Protein AF-A0A845L5M9-F1 (afdb_monomer_lite)

Structure (mmCIF, N/CA/C/O backbone):
data_AF-A0A845L5M9-F1
#
_entry.id   AF-A0A845L5M9-F1
#
loop_
_atom_site.group_PDB
_atom_site.id
_atom_site.type_symbol
_atom_site.label_atom_id
_atom_site.label_alt_id
_atom_site.label_comp_id
_atom_site.label_asym_id
_atom_site.label_entity_id
_atom_site.label_seq_id
_atom_site.pdbx_PDB_ins_code
_atom_site.Cartn_x
_atom_site.Cartn_y
_atom_site.Cartn_z
_atom_site.occupancy
_atom_site.B_iso_or_equiv
_atom_site.auth_seq_id
_atom_site.auth_comp_id
_atom_site.auth_asym_id
_atom_site.auth_atom_id
_atom_site.pdbx_PDB_model_num
ATOM 1 N N . MET A 1 1 ? -26.412 1.303 6.932 1.00 30.22 1 MET A N 1
ATOM 2 C CA . MET A 1 1 ? -25.366 0.739 6.055 1.00 30.22 1 MET A CA 1
ATOM 3 C C . MET A 1 1 ? -24.050 1.333 6.509 1.00 30.22 1 MET A C 1
ATOM 5 O O . MET A 1 1 ? -23.900 2.542 6.400 1.00 30.22 1 MET A O 1
ATOM 9 N N . SER A 1 2 ? -23.163 0.539 7.109 1.00 43.62 2 SER A N 1
ATOM 10 C CA . SER A 1 2 ? -21.800 0.988 7.392 1.00 43.62 2 SER A CA 1
ATOM 11 C C . SER A 1 2 ? -21.115 1.263 6.054 1.00 43.62 2 SER A C 1
ATOM 13 O O . SER A 1 2 ? -21.076 0.406 5.173 1.00 43.62 2 SER A O 1
ATOM 15 N N . THR A 1 3 ? -20.668 2.497 5.848 1.00 60.34 3 THR A N 1
ATOM 16 C CA . THR A 1 3 ? -19.867 2.856 4.678 1.00 60.34 3 THR A CA 1
ATOM 17 C C . THR A 1 3 ? -18.537 2.124 4.782 1.00 60.34 3 THR A C 1
ATOM 19 O O . THR A 1 3 ? -17.874 2.207 5.816 1.00 60.34 3 THR A O 1
ATOM 22 N N . LEU A 1 4 ? -18.165 1.381 3.738 1.00 69.38 4 LEU A N 1
ATOM 23 C CA . LEU A 1 4 ? -16.851 0.745 3.660 1.00 69.38 4 LEU A CA 1
ATOM 24 C C . LEU A 1 4 ? -15.757 1.807 3.854 1.00 69.38 4 LEU A C 1
ATOM 26 O O . LEU A 1 4 ? -15.924 2.918 3.339 1.00 69.38 4 LEU A O 1
ATOM 30 N N . PRO A 1 5 ? -14.651 1.491 4.550 1.00 79.06 5 PRO A N 1
ATOM 31 C CA . PRO A 1 5 ? -13.495 2.379 4.593 1.00 79.06 5 PRO A CA 1
ATOM 32 C C . PRO A 1 5 ? -13.053 2.692 3.160 1.00 79.06 5 PRO A C 1
ATOM 34 O O . PRO A 1 5 ? -12.893 1.762 2.371 1.00 79.06 5 PRO A O 1
ATOM 37 N N . ASP A 1 6 ? -12.895 3.969 2.809 1.00 83.50 6 ASP A N 1
ATOM 38 C CA . ASP A 1 6 ? -12.430 4.394 1.482 1.00 83.50 6 ASP A CA 1
ATOM 39 C C . ASP A 1 6 ? -11.024 4.978 1.611 1.00 83.50 6 ASP A C 1
ATOM 41 O O . ASP A 1 6 ? -10.786 5.895 2.396 1.00 83.50 6 ASP A O 1
ATOM 45 N N . VAL A 1 7 ? -10.084 4.404 0.869 1.00 88.25 7 VAL A N 1
ATOM 46 C CA . VAL A 1 7 ? -8.651 4.677 0.991 1.00 88.25 7 VAL A CA 1
ATOM 47 C C . VAL A 1 7 ? -8.189 5.456 -0.225 1.00 88.25 7 VAL A C 1
ATOM 49 O O . VAL A 1 7 ? -8.444 5.038 -1.354 1.00 88.25 7 VAL A O 1
ATOM 52 N N . LYS A 1 8 ? -7.476 6.562 -0.014 1.00 91.88 8 LYS A N 1
ATOM 53 C CA . LYS A 1 8 ? -6.834 7.314 -1.098 1.00 91.88 8 LYS A CA 1
ATOM 54 C C . LYS A 1 8 ? -5.350 6.988 -1.151 1.00 91.88 8 LYS A C 1
ATOM 56 O O . LYS A 1 8 ? -4.675 7.039 -0.121 1.00 91.88 8 LYS A O 1
ATOM 61 N N . VAL A 1 9 ? -4.855 6.679 -2.346 1.00 91.88 9 VAL A N 1
ATOM 62 C CA . VAL A 1 9 ? -3.432 6.455 -2.594 1.00 91.88 9 VAL A CA 1
ATOM 63 C C . VAL A 1 9 ? -2.949 7.297 -3.763 1.00 91.88 9 VAL A C 1
ATOM 65 O O . VAL A 1 9 ? -3.483 7.235 -4.873 1.00 91.88 9 VAL A O 1
ATOM 68 N N . GLY A 1 10 ? -1.904 8.077 -3.493 1.00 90.50 10 GLY A N 1
ATOM 69 C CA . GLY A 1 10 ? -1.223 8.890 -4.491 1.00 90.50 10 GLY A CA 1
ATOM 70 C C . GLY A 1 10 ? -0.130 8.093 -5.183 1.00 90.50 10 GLY A C 1
ATOM 71 O O . GLY A 1 10 ? 0.746 7.549 -4.515 1.00 90.50 10 GLY A O 1
ATOM 72 N N . MET A 1 11 ? -0.166 8.033 -6.515 1.00 90.38 11 MET A N 1
ATOM 73 C CA . MET A 1 11 ? 0.906 7.448 -7.319 1.00 90.38 11 MET A CA 1
ATOM 74 C C . MET A 1 11 ? 1.788 8.550 -7.902 1.00 90.38 11 MET A C 1
ATOM 76 O O . MET A 1 11 ? 1.376 9.276 -8.806 1.00 90.38 11 MET A O 1
ATOM 80 N N . ILE A 1 12 ? 3.022 8.637 -7.413 1.00 88.81 12 ILE A N 1
ATOM 81 C CA . ILE A 1 12 ? 4.031 9.605 -7.840 1.00 88.81 12 ILE A CA 1
ATOM 82 C C . ILE A 1 12 ? 5.149 8.861 -8.568 1.00 88.81 12 ILE A C 1
ATOM 84 O O . ILE A 1 12 ? 5.571 7.778 -8.171 1.00 88.81 12 ILE A O 1
ATOM 88 N N . GLY A 1 13 ? 5.655 9.438 -9.650 1.00 85.88 13 GLY A N 1
ATOM 89 C CA . GLY A 1 13 ? 6.839 8.932 -10.335 1.00 85.88 13 GLY A CA 1
ATOM 90 C C . GLY A 1 13 ? 7.026 9.611 -11.679 1.00 85.88 13 GLY A C 1
ATOM 91 O O . GLY A 1 13 ? 6.056 10.092 -12.274 1.00 85.88 13 GLY A O 1
ATOM 92 N N . VAL A 1 14 ? 8.262 9.640 -12.165 1.00 81.12 14 VAL A N 1
ATOM 93 C CA . VAL A 1 14 ? 8.629 10.317 -13.417 1.00 81.12 14 VAL A CA 1
ATOM 94 C C . VAL A 1 14 ? 7.882 9.749 -14.631 1.00 81.12 14 VAL A C 1
ATOM 96 O O . VAL A 1 14 ? 7.260 8.677 -14.585 1.00 81.12 14 VAL A O 1
ATOM 99 N N . SER A 1 15 ? 7.893 10.476 -15.749 1.00 79.44 15 SER A N 1
ATOM 100 C CA . SER A 1 15 ? 7.383 9.927 -17.010 1.00 79.44 15 SER A CA 1
ATOM 101 C C . SER A 1 15 ? 8.126 8.634 -17.367 1.00 79.44 15 SER A C 1
ATOM 103 O O . SER A 1 15 ? 9.317 8.492 -17.113 1.00 79.44 15 SER A O 1
ATOM 105 N N . GLY A 1 16 ? 7.412 7.635 -17.889 1.00 79.06 16 GLY A N 1
ATOM 106 C CA . GLY A 1 16 ? 8.008 6.326 -18.178 1.00 79.06 16 GLY A CA 1
ATOM 107 C C . GLY A 1 16 ? 8.326 5.463 -16.946 1.00 79.06 16 GLY A C 1
ATOM 108 O O . GLY A 1 16 ? 8.865 4.363 -17.118 1.00 79.06 16 GLY A O 1
ATOM 109 N N . SER A 1 17 ? 7.940 5.886 -15.729 1.00 84.88 17 SER A N 1
ATOM 110 C CA . SER A 1 17 ? 8.158 5.097 -14.507 1.00 84.88 17 SER A CA 1
ATOM 111 C C . SER A 1 17 ? 7.327 3.815 -14.421 1.00 84.88 17 SER A C 1
ATOM 113 O O . SER A 1 17 ? 7.618 2.932 -13.620 1.00 84.88 17 SER A O 1
ATOM 115 N N . GLY A 1 18 ? 6.305 3.689 -15.270 1.00 86.81 18 GLY A N 1
ATOM 116 C CA . GLY A 1 18 ? 5.447 2.511 -15.333 1.00 86.81 18 GLY A CA 1
ATOM 117 C C . GLY A 1 18 ? 4.169 2.595 -14.496 1.00 86.81 18 GLY A C 1
ATOM 118 O O . GLY A 1 18 ? 3.567 1.554 -14.283 1.00 86.81 18 GLY A O 1
ATOM 119 N N . LYS A 1 19 ? 3.710 3.782 -14.066 1.00 88.25 19 LYS A N 1
ATOM 120 C CA . LYS A 1 19 ? 2.445 3.975 -13.312 1.00 88.25 19 LYS A CA 1
ATOM 121 C C . LYS A 1 19 ? 1.239 3.250 -13.923 1.00 88.25 19 LYS A C 1
ATOM 123 O O . LYS A 1 19 ? 0.669 2.351 -13.311 1.00 88.25 19 LYS A O 1
ATOM 128 N N . THR A 1 20 ? 0.888 3.580 -15.165 1.00 85.88 20 THR A N 1
ATOM 129 C CA . THR A 1 20 ? -0.264 2.982 -15.864 1.00 85.88 20 THR A CA 1
ATOM 130 C C . THR A 1 20 ? -0.088 1.477 -16.098 1.00 85.88 20 THR A C 1
ATOM 132 O O . THR A 1 20 ? -1.044 0.708 -15.991 1.00 85.88 20 THR A O 1
ATOM 135 N N . TRP A 1 21 ? 1.143 1.040 -16.383 1.00 87.12 21 TRP A N 1
ATOM 136 C CA . TRP A 1 21 ? 1.493 -0.373 -16.559 1.00 87.12 21 TRP A CA 1
ATOM 137 C C . TRP A 1 21 ? 1.330 -1.155 -15.256 1.00 87.12 21 TRP A C 1
ATOM 139 O O . TRP A 1 21 ? 0.653 -2.181 -15.239 1.00 87.12 21 TRP A O 1
ATOM 149 N N . PHE A 1 22 ? 1.862 -0.625 -14.156 1.00 91.38 22 PHE A N 1
ATOM 150 C CA . PHE A 1 22 ? 1.680 -1.168 -12.819 1.00 91.38 22 PHE A CA 1
ATOM 151 C C . PHE A 1 22 ? 0.201 -1.293 -12.476 1.00 91.38 22 PHE A C 1
ATOM 153 O O . PHE A 1 22 ? -0.239 -2.383 -12.145 1.00 91.38 22 PHE A O 1
ATOM 160 N N . MET A 1 23 ? -0.580 -0.220 -12.619 1.00 91.38 23 MET A N 1
ATOM 161 C CA . MET A 1 23 ? -2.012 -0.241 -12.319 1.00 91.38 23 MET A CA 1
ATOM 162 C C . MET A 1 23 ? -2.754 -1.303 -13.136 1.00 91.38 23 MET A C 1
ATOM 164 O O . MET A 1 23 ? -3.603 -2.016 -12.603 1.00 91.38 23 MET A O 1
ATOM 168 N N . THR A 1 24 ? -2.410 -1.450 -14.417 1.00 89.75 24 THR A N 1
ATOM 169 C CA . THR A 1 24 ? -3.027 -2.460 -15.281 1.00 89.75 24 THR A CA 1
ATOM 170 C C . THR A 1 24 ? -2.661 -3.877 -14.849 1.00 89.75 24 THR A C 1
ATOM 172 O O . THR A 1 24 ? -3.547 -4.717 -14.714 1.00 89.75 24 THR A O 1
ATOM 175 N N . GLY A 1 25 ? -1.381 -4.150 -14.584 1.00 91.00 25 GLY A N 1
ATOM 176 C CA . GLY A 1 25 ? -0.951 -5.464 -14.107 1.00 91.00 25 GLY A CA 1
ATOM 177 C C . GLY A 1 25 ? -1.444 -5.786 -12.702 1.00 91.00 25 GLY A C 1
ATOM 178 O O . GLY A 1 25 ? -1.823 -6.923 -12.437 1.00 91.00 25 GLY A O 1
ATOM 179 N N . MET A 1 26 ? -1.502 -4.793 -11.815 1.00 93.50 26 MET A N 1
ATOM 180 C CA . MET A 1 26 ? -2.082 -4.898 -10.477 1.00 93.50 26 MET A CA 1
ATOM 181 C C . MET A 1 26 ? -3.550 -5.292 -10.582 1.00 93.50 26 MET A C 1
ATOM 183 O O . MET A 1 26 ? -3.958 -6.278 -9.970 1.00 93.50 26 MET A O 1
ATOM 187 N N . PHE A 1 27 ? -4.323 -4.590 -11.415 1.00 93.25 27 PHE A N 1
ATOM 188 C CA . PHE A 1 27 ? -5.720 -4.926 -11.654 1.00 93.25 27 PHE A CA 1
ATOM 189 C C . PHE A 1 27 ? -5.878 -6.325 -12.254 1.00 93.25 27 PHE A C 1
ATOM 191 O O . PHE A 1 27 ? -6.649 -7.112 -11.720 1.00 93.25 27 PHE A O 1
ATOM 198 N N . ALA A 1 28 ? -5.116 -6.678 -13.292 1.00 91.31 28 ALA A N 1
ATOM 199 C CA . ALA A 1 28 ? -5.187 -7.997 -13.926 1.00 91.31 28 ALA A CA 1
ATOM 200 C C . ALA A 1 28 ? -4.778 -9.151 -12.989 1.00 91.31 28 ALA A C 1
ATOM 202 O O . ALA A 1 28 ? -5.337 -10.247 -13.060 1.00 91.31 28 ALA A O 1
ATOM 203 N N . THR A 1 29 ? -3.814 -8.908 -12.098 1.00 91.25 29 THR A N 1
ATOM 204 C CA . THR A 1 29 ? -3.366 -9.884 -11.096 1.00 91.25 29 THR A CA 1
ATOM 205 C C . THR A 1 29 ? -4.424 -10.055 -10.012 1.00 91.25 29 THR A C 1
ATOM 207 O O . THR A 1 29 ? -4.816 -11.174 -9.690 1.00 91.25 29 THR A O 1
ATOM 210 N N . MET A 1 30 ? -4.921 -8.948 -9.458 1.00 92.75 30 MET A N 1
ATOM 211 C CA . MET A 1 30 ? -5.831 -8.987 -8.318 1.00 92.75 30 MET A CA 1
ATOM 212 C C . MET A 1 30 ? -7.281 -9.271 -8.709 1.00 92.75 30 MET A C 1
ATOM 214 O O . MET A 1 30 ? -7.996 -9.856 -7.908 1.00 92.75 30 MET A O 1
ATOM 218 N N . CYS A 1 31 ? -7.747 -8.951 -9.919 1.00 91.44 31 CYS A N 1
ATOM 219 C CA . CYS A 1 31 ? -9.118 -9.279 -10.334 1.00 91.44 31 CYS A CA 1
ATOM 220 C C . CYS A 1 31 ? -9.369 -10.797 -10.383 1.00 91.44 31 CYS A C 1
ATOM 222 O O . CYS A 1 31 ? -10.490 -11.247 -10.160 1.00 91.44 31 CYS A O 1
ATOM 224 N N . ARG A 1 32 ? -8.314 -11.595 -10.609 1.00 87.12 32 ARG A N 1
ATOM 225 C CA . ARG A 1 32 ? -8.352 -13.067 -10.606 1.00 87.12 32 ARG A CA 1
ATOM 226 C C . ARG A 1 32 ? -8.305 -13.681 -9.207 1.00 87.12 32 ARG A C 1
ATOM 228 O O . ARG A 1 32 ? -8.594 -14.866 -9.064 1.00 87.12 32 ARG A O 1
ATOM 235 N N . GLY A 1 33 ? -7.945 -12.892 -8.201 1.00 89.75 33 GLY A N 1
ATOM 236 C CA . GLY A 1 33 ? -7.771 -13.351 -6.833 1.00 89.75 33 GLY A CA 1
ATOM 237 C C . GLY A 1 33 ? -6.309 -13.586 -6.459 1.00 89.75 33 GLY A C 1
ATOM 238 O O . GLY A 1 33 ? -5.575 -14.282 -7.154 1.00 89.75 33 GLY A O 1
ATOM 239 N N . VAL A 1 34 ? -5.909 -13.054 -5.307 1.00 89.25 34 VAL A N 1
ATOM 240 C CA . VAL A 1 34 ? -4.639 -13.326 -4.629 1.00 89.25 34 VAL A CA 1
ATOM 241 C C . VAL A 1 34 ? -4.973 -13.702 -3.193 1.00 89.25 34 VAL A C 1
ATOM 243 O O . VAL A 1 34 ? -5.470 -12.867 -2.446 1.00 89.25 34 VAL A O 1
ATOM 246 N N . HIS A 1 35 ? -4.775 -14.968 -2.816 1.00 87.81 35 HIS A N 1
ATOM 247 C CA . HIS A 1 35 ? -5.122 -15.477 -1.478 1.00 87.81 35 HIS A CA 1
ATOM 248 C C . HIS A 1 35 ? -6.557 -15.121 -1.030 1.00 87.81 35 HIS A C 1
ATOM 250 O O . HIS A 1 35 ? -6.795 -14.773 0.117 1.00 87.81 35 HIS A O 1
ATOM 256 N N . GLY A 1 36 ? -7.523 -15.175 -1.954 1.00 89.94 36 GLY A N 1
ATOM 257 C CA . GLY A 1 36 ? -8.926 -14.828 -1.687 1.00 89.94 36 GLY A CA 1
ATOM 258 C C . GLY A 1 36 ? -9.258 -13.334 -1.793 1.00 89.94 36 GLY A C 1
ATOM 259 O O . GLY A 1 36 ? -10.444 -12.991 -1.808 1.00 89.94 36 GLY A O 1
ATOM 260 N N . PHE A 1 37 ? -8.258 -12.453 -1.916 1.00 92.31 37 PHE A N 1
ATOM 261 C CA . PHE A 1 37 ? -8.451 -11.025 -2.170 1.00 92.31 37 PHE A CA 1
ATOM 262 C C . PHE A 1 37 ? -8.622 -10.742 -3.654 1.00 92.31 37 PHE A C 1
ATOM 264 O O . PHE A 1 37 ? -7.808 -11.170 -4.466 1.00 92.31 37 PHE A O 1
ATOM 271 N N . THR A 1 38 ? -9.652 -9.984 -4.006 1.00 93.50 38 THR A N 1
ATOM 272 C CA . THR A 1 38 ? -9.961 -9.584 -5.381 1.00 93.50 38 THR A CA 1
ATOM 273 C C . THR A 1 38 ? -10.099 -8.076 -5.499 1.00 93.50 38 THR A C 1
ATOM 275 O O . THR A 1 38 ? -10.450 -7.405 -4.528 1.00 93.50 38 THR A O 1
ATOM 278 N N . LEU A 1 39 ? -9.821 -7.544 -6.689 1.00 92.31 39 LEU A N 1
ATOM 279 C CA . LEU A 1 39 ? -10.010 -6.132 -7.010 1.00 92.31 39 LEU A CA 1
ATOM 280 C C . LEU A 1 39 ? -11.095 -5.980 -8.077 1.00 92.31 39 LEU A C 1
ATOM 282 O O . LEU A 1 39 ? -10.959 -6.505 -9.181 1.00 92.31 39 LEU A O 1
ATOM 286 N N . ASN A 1 40 ? -12.142 -5.227 -7.758 1.00 91.56 40 ASN A N 1
ATOM 287 C CA . ASN A 1 40 ? -13.243 -4.923 -8.665 1.00 91.56 40 ASN A CA 1
ATOM 288 C C . ASN A 1 40 ? -13.253 -3.430 -8.972 1.00 91.56 40 ASN A C 1
ATOM 290 O O . ASN A 1 40 ? -13.112 -2.614 -8.072 1.00 91.56 40 ASN A O 1
ATOM 294 N N . SER A 1 41 ? -13.422 -3.035 -10.233 1.00 90.94 41 SER A N 1
ATOM 295 C CA . SER A 1 41 ? -13.544 -1.609 -10.554 1.00 90.94 41 SER A CA 1
ATOM 296 C C . SER A 1 41 ? -14.949 -1.104 -10.219 1.00 90.94 41 SER A C 1
ATOM 298 O O . SER A 1 41 ? -15.931 -1.675 -10.691 1.00 90.94 41 SER A O 1
ATOM 300 N N . LYS A 1 42 ? -15.052 0.009 -9.476 1.00 88.44 42 LYS A N 1
ATOM 301 C CA . LYS A 1 42 ? -16.338 0.674 -9.183 1.00 88.44 42 LYS A CA 1
ATOM 302 C C . LYS A 1 42 ? -16.992 1.240 -10.448 1.00 88.44 42 LYS A C 1
ATOM 304 O O . LYS A 1 42 ? -18.206 1.412 -10.502 1.00 88.44 42 LYS A O 1
ATOM 309 N N . LYS A 1 43 ? -16.192 1.544 -11.476 1.00 87.94 43 LYS A N 1
ATOM 310 C CA . LYS A 1 43 ? -16.664 1.997 -12.788 1.00 87.94 43 LYS A CA 1
ATOM 311 C C . LYS A 1 43 ? -16.398 0.909 -13.820 1.00 87.94 43 LYS A C 1
ATOM 313 O O . LYS A 1 43 ? -15.266 0.720 -14.253 1.00 87.94 43 LYS A O 1
ATOM 318 N N . PHE A 1 44 ? -17.456 0.259 -14.296 1.00 82.38 44 PHE A N 1
ATOM 319 C CA . PHE A 1 44 ? -17.361 -0.838 -15.266 1.00 82.38 44 PHE A CA 1
ATOM 320 C C . PHE A 1 44 ? -16.474 -0.514 -16.487 1.00 82.38 44 PHE A C 1
ATOM 322 O O . PHE A 1 44 ? -15.636 -1.322 -16.882 1.00 82.38 44 PHE A O 1
ATOM 329 N N . GLN A 1 45 ? -16.583 0.704 -17.031 1.00 84.81 45 GLN A N 1
ATOM 330 C CA . GLN A 1 45 ? -15.771 1.159 -18.169 1.00 84.81 45 GLN A CA 1
ATOM 331 C C . GLN A 1 45 ? -14.266 1.243 -17.856 1.00 84.81 45 GLN A C 1
ATOM 333 O O . GLN A 1 45 ? -13.447 0.908 -18.710 1.00 84.81 45 GLN A O 1
ATOM 338 N N . GLN A 1 46 ? -13.885 1.637 -16.633 1.00 86.12 46 GLN A N 1
ATOM 339 C CA . GLN A 1 46 ? -12.480 1.655 -16.207 1.00 86.12 46 GLN A CA 1
ATOM 340 C C . GLN A 1 46 ? -11.920 0.230 -16.128 1.00 86.12 46 GLN A C 1
ATOM 342 O O . GLN A 1 46 ? -10.838 -0.034 -16.649 1.00 86.12 46 GLN A O 1
ATOM 347 N N . GLY A 1 47 ? -12.691 -0.712 -15.573 1.00 86.06 47 GLY A N 1
ATOM 348 C CA . GLY A 1 47 ? -12.324 -2.131 -15.553 1.00 86.06 47 GLY A CA 1
ATOM 349 C C . GLY A 1 47 ? -12.150 -2.727 -16.956 1.00 86.06 47 GLY A C 1
ATOM 350 O O . GLY A 1 47 ? -11.142 -3.379 -17.230 1.00 86.06 47 GLY A O 1
ATOM 351 N N . LEU A 1 48 ? -13.084 -2.456 -17.879 1.00 86.19 48 LEU A N 1
ATOM 352 C CA . LEU A 1 48 ? -12.970 -2.896 -19.276 1.00 86.19 48 LEU A CA 1
ATOM 353 C C . LEU A 1 48 ? -11.737 -2.315 -19.974 1.00 86.19 48 LEU A C 1
ATOM 355 O O . LEU A 1 48 ? -11.070 -3.027 -20.731 1.00 86.19 48 LEU A O 1
ATOM 359 N N . ARG A 1 49 ? -11.412 -1.043 -19.716 1.00 86.88 49 ARG A N 1
ATOM 360 C CA . ARG A 1 49 ? -10.219 -0.396 -20.269 1.00 86.88 49 ARG A CA 1
ATOM 361 C C . ARG A 1 49 ? -8.943 -1.073 -19.775 1.00 86.88 49 ARG A C 1
ATOM 363 O O . ARG A 1 49 ? -8.115 -1.427 -20.607 1.00 86.88 49 ARG A O 1
ATOM 370 N N . LEU A 1 50 ? -8.804 -1.313 -18.470 1.00 87.69 50 LEU A N 1
ATOM 371 C CA . LEU A 1 50 ? -7.637 -2.010 -17.913 1.00 87.69 50 LEU A CA 1
ATOM 372 C C . LEU A 1 50 ? -7.505 -3.430 -18.483 1.00 87.69 50 LEU A C 1
ATOM 374 O O . LEU A 1 50 ? -6.421 -3.818 -18.908 1.00 87.69 50 LEU A O 1
ATOM 378 N N . ASN A 1 51 ? -8.609 -4.171 -18.601 1.00 86.69 51 ASN A N 1
ATOM 379 C CA . ASN A 1 51 ? -8.603 -5.498 -19.226 1.00 86.69 51 ASN A CA 1
ATOM 380 C C . ASN A 1 51 ? -8.202 -5.456 -20.705 1.00 86.69 51 ASN A C 1
ATOM 382 O O . ASN A 1 51 ? -7.470 -6.325 -21.171 1.00 86.69 51 ASN A O 1
ATOM 386 N N . SER A 1 52 ? -8.660 -4.445 -21.446 1.00 85.00 52 SER A N 1
ATOM 387 C CA . SER A 1 52 ? -8.312 -4.274 -22.860 1.00 85.00 52 SER A CA 1
ATOM 388 C C . SER A 1 52 ? -6.830 -3.954 -23.038 1.00 85.00 52 SER A C 1
ATOM 390 O O . SER A 1 52 ? -6.194 -4.496 -23.938 1.00 85.00 52 SER A O 1
ATOM 392 N N . ILE A 1 53 ? -6.276 -3.110 -22.161 1.00 83.69 53 ILE A N 1
ATOM 393 C CA . ILE A 1 53 ? -4.842 -2.816 -22.128 1.00 83.69 53 ILE A CA 1
ATOM 394 C C . ILE A 1 53 ? -4.073 -4.101 -21.820 1.00 83.69 53 ILE A C 1
ATOM 396 O O . ILE A 1 53 ? -3.188 -4.457 -22.586 1.00 83.69 53 ILE A O 1
ATOM 400 N N . TRP A 1 54 ? -4.433 -4.822 -20.753 1.00 85.50 54 TRP A N 1
ATOM 401 C CA . TRP A 1 54 ? -3.790 -6.086 -20.381 1.00 85.50 54 TRP A CA 1
ATOM 402 C C . TRP A 1 54 ? -3.792 -7.100 -21.524 1.00 85.50 54 TRP A C 1
ATOM 404 O O . TRP A 1 54 ? -2.749 -7.654 -21.860 1.00 85.50 54 TRP A O 1
ATOM 414 N N . LYS A 1 55 ? -4.946 -7.298 -22.167 1.00 83.38 55 LYS A N 1
ATOM 415 C CA . LYS A 1 55 ? -5.083 -8.190 -23.320 1.00 83.38 55 LYS A CA 1
ATOM 416 C C . LYS A 1 55 ? -4.140 -7.789 -24.457 1.00 83.38 55 LYS A C 1
ATOM 418 O O . LYS A 1 55 ? -3.439 -8.646 -24.978 1.00 83.38 55 LYS A O 1
ATOM 423 N N . ALA A 1 56 ? -4.074 -6.498 -24.784 1.00 78.81 56 ALA A N 1
ATOM 424 C CA . ALA A 1 56 ? -3.163 -6.003 -25.811 1.00 78.81 56 ALA A CA 1
ATOM 425 C C . ALA A 1 56 ? -1.688 -6.272 -25.464 1.00 78.81 56 ALA A C 1
ATOM 427 O O . ALA A 1 56 ? -0.931 -6.626 -26.361 1.00 78.81 56 ALA A O 1
ATOM 428 N N . MET A 1 57 ? -1.290 -6.171 -24.187 1.00 76.44 57 MET A N 1
ATOM 429 C CA . MET A 1 57 ? 0.072 -6.535 -23.765 1.00 76.44 57 MET A CA 1
ATOM 430 C C . MET A 1 57 ? 0.365 -8.019 -23.991 1.00 76.44 57 MET A C 1
ATOM 432 O O . MET A 1 57 ? 1.418 -8.366 -24.510 1.00 76.44 57 MET A O 1
ATOM 436 N N . VAL A 1 58 ? -0.563 -8.890 -23.575 1.00 76.94 58 VAL A N 1
ATOM 437 C CA . VAL A 1 58 ? -0.411 -10.351 -23.664 1.00 76.94 58 VAL A CA 1
ATOM 438 C C . VAL A 1 58 ? -0.331 -10.803 -25.119 1.00 76.94 58 VAL A C 1
ATOM 440 O O . VAL A 1 58 ? 0.439 -11.696 -25.446 1.00 76.94 58 VAL A O 1
ATOM 443 N N . GLU A 1 59 ? -1.124 -10.187 -25.993 1.00 74.75 59 GLU A N 1
ATOM 444 C CA . GLU A 1 59 ? -1.191 -10.525 -27.418 1.00 74.75 59 GLU A CA 1
ATOM 445 C C . GLU A 1 59 ? -0.037 -9.918 -28.236 1.00 74.75 59 GLU A C 1
ATOM 447 O O . GLU A 1 59 ? -0.026 -10.051 -29.458 1.00 74.75 59 GLU A O 1
ATOM 452 N N . GLY A 1 60 ? 0.926 -9.243 -27.592 1.00 62.94 60 GLY A N 1
ATOM 453 C CA . GLY A 1 60 ? 2.045 -8.602 -28.284 1.00 62.94 60 GLY A CA 1
ATOM 454 C C . GLY A 1 60 ? 1.630 -7.393 -29.130 1.00 62.94 60 GLY A C 1
ATOM 455 O O . GLY A 1 60 ? 2.338 -6.983 -30.047 1.00 62.94 60 GLY A O 1
ATOM 456 N N . GLY A 1 61 ? 0.452 -6.827 -28.860 1.00 56.41 61 GLY A N 1
ATOM 457 C CA . GLY A 1 61 ? -0.104 -5.720 -29.620 1.00 56.41 61 GLY A CA 1
ATOM 458 C C . GLY A 1 61 ? 0.655 -4.414 -29.384 1.00 56.41 61 GLY A C 1
ATOM 459 O O . GLY A 1 61 ? 0.902 -4.009 -28.252 1.00 56.41 61 GLY A O 1
ATOM 460 N N . GLU A 1 62 ? 0.922 -3.691 -30.470 1.00 46.06 62 GLU A N 1
ATOM 461 C CA . GLU A 1 62 ? 1.684 -2.432 -30.550 1.00 46.06 62 GLU A CA 1
ATOM 462 C C . GLU A 1 62 ? 1.070 -1.229 -29.795 1.00 46.06 62 GLU A C 1
ATOM 464 O O . GLU A 1 62 ? 1.540 -0.094 -29.908 1.00 46.06 62 GLU A O 1
ATOM 469 N N . LYS A 1 63 ? 0.002 -1.425 -29.012 1.00 50.25 63 LYS A N 1
ATOM 470 C CA . LYS A 1 63 ? -0.621 -0.336 -28.255 1.00 50.25 63 LYS A CA 1
ATOM 471 C C . LYS A 1 63 ? 0.214 -0.015 -27.022 1.00 50.25 63 LYS A C 1
ATOM 473 O O . LYS A 1 63 ? -0.136 -0.366 -25.897 1.00 50.25 63 LYS A O 1
ATOM 478 N N . ARG A 1 64 ? 1.280 0.761 -27.243 1.00 51.47 64 ARG A N 1
ATOM 479 C CA . ARG A 1 64 ? 1.821 1.662 -26.225 1.00 51.47 64 ARG A CA 1
ATOM 480 C C . ARG A 1 64 ? 0.632 2.401 -25.618 1.00 51.47 64 ARG A C 1
ATOM 482 O O . ARG A 1 64 ? -0.107 3.083 -26.329 1.00 51.47 64 ARG A O 1
ATOM 489 N N . ASN A 1 65 ? 0.422 2.261 -24.313 1.00 52.28 65 ASN A N 1
ATOM 490 C CA . ASN A 1 65 ? -0.420 3.218 -23.613 1.00 52.28 65 ASN A CA 1
ATOM 491 C C . ASN A 1 65 ? 0.211 4.589 -23.845 1.00 52.28 65 ASN A C 1
ATOM 493 O O . ASN A 1 65 ? 1.306 4.851 -23.343 1.00 52.28 65 ASN A O 1
ATOM 497 N N . ASN A 1 66 ? -0.445 5.433 -24.643 1.00 49.03 66 ASN A N 1
ATOM 498 C CA . ASN A 1 66 ? -0.041 6.824 -24.763 1.00 49.03 66 ASN A CA 1
ATOM 499 C C . ASN A 1 66 ? 0.033 7.411 -23.346 1.00 49.03 66 ASN A C 1
ATOM 501 O O . ASN A 1 66 ? -0.842 7.087 -22.531 1.00 49.03 66 ASN A O 1
ATOM 505 N N . PRO A 1 67 ? 1.058 8.229 -23.035 1.00 51.12 67 PRO A N 1
ATOM 506 C CA . PRO A 1 67 ? 1.183 8.864 -21.732 1.00 51.12 67 PRO A CA 1
ATOM 507 C C . PRO A 1 67 ? -0.159 9.460 -21.320 1.00 51.12 67 PRO A C 1
ATOM 509 O O . PRO A 1 67 ? -0.788 10.160 -22.117 1.00 51.12 67 PRO A O 1
ATOM 512 N N . THR A 1 68 ? -0.613 9.148 -20.105 1.00 52.25 68 THR A N 1
ATOM 513 C CA . THR A 1 68 ? -1.874 9.657 -19.574 1.00 52.25 68 THR A CA 1
ATOM 514 C C . THR A 1 68 ? -1.869 11.188 -19.687 1.00 52.25 68 THR A C 1
ATOM 516 O O . THR A 1 68 ? -1.115 11.878 -18.999 1.00 52.25 68 THR A O 1
ATOM 519 N N . SER A 1 69 ? -2.663 11.739 -20.610 1.00 49.12 69 SER A N 1
ATOM 520 C CA . SER A 1 69 ? -2.707 13.183 -20.868 1.00 49.12 69 SER A CA 1
ATOM 521 C C . SER A 1 69 ? -3.638 13.926 -19.904 1.00 49.12 69 SER A C 1
ATOM 523 O O . SER A 1 69 ? -3.639 15.153 -19.896 1.00 49.12 69 SER A O 1
ATOM 525 N N . LYS A 1 70 ? -4.428 13.198 -19.100 1.00 60.97 70 LYS A N 1
ATOM 526 C CA . LYS A 1 70 ? -5.395 13.728 -18.129 1.00 60.97 70 LYS A CA 1
ATOM 527 C C . LYS A 1 70 ? -5.308 12.963 -16.815 1.00 60.97 70 LYS A C 1
ATOM 529 O O . LYS A 1 70 ? -5.379 11.741 -16.848 1.00 60.97 70 LYS A O 1
ATOM 534 N N . GLU A 1 71 ? -5.211 13.668 -15.692 1.00 69.19 71 GLU A N 1
ATOM 535 C CA . GLU A 1 71 ? -5.353 13.048 -14.370 1.00 69.19 71 GLU A CA 1
ATOM 536 C C . GLU A 1 71 ? -6.661 12.254 -14.298 1.00 69.19 71 GLU A C 1
ATOM 538 O O . GLU A 1 71 ? -7.720 12.741 -14.708 1.00 69.19 71 GLU A O 1
ATOM 543 N N . GLU A 1 72 ? -6.588 11.020 -13.809 1.00 75.81 72 GLU A N 1
ATOM 544 C CA . GLU A 1 72 ? -7.755 10.154 -13.688 1.00 75.81 72 GLU A CA 1
ATOM 545 C C . GLU A 1 72 ? -7.775 9.465 -12.324 1.00 75.81 72 GLU A C 1
ATOM 547 O O . GLU A 1 72 ? -6.793 8.852 -11.900 1.00 75.81 72 GLU A O 1
ATOM 552 N N . ASP A 1 73 ? -8.934 9.547 -11.670 1.00 86.31 73 ASP A N 1
ATOM 553 C CA . ASP A 1 73 ? -9.247 8.792 -10.463 1.00 86.31 73 ASP A CA 1
ATOM 554 C C . ASP A 1 73 ? -9.751 7.397 -10.842 1.00 86.31 73 ASP A C 1
ATOM 556 O O . ASP A 1 73 ? -10.838 7.229 -11.420 1.00 86.31 73 ASP A O 1
ATOM 560 N N . TRP A 1 74 ? -8.995 6.385 -10.445 1.00 88.50 74 TRP A N 1
ATOM 561 C CA . TRP A 1 74 ? -9.331 4.979 -10.588 1.00 88.50 74 TRP A CA 1
ATOM 562 C C . TRP A 1 74 ? -9.888 4.460 -9.277 1.00 88.50 74 TRP A C 1
ATOM 564 O O . TRP A 1 74 ? -9.202 4.452 -8.257 1.00 88.50 74 TRP A O 1
ATOM 574 N N . ARG A 1 75 ? -11.152 4.034 -9.295 1.00 91.50 75 ARG A N 1
ATOM 575 C CA . ARG A 1 75 ? -11.845 3.584 -8.086 1.00 91.50 75 ARG A CA 1
ATOM 576 C C . ARG A 1 75 ? -12.104 2.089 -8.122 1.00 91.50 75 ARG A C 1
ATOM 578 O O . ARG A 1 75 ? -12.658 1.570 -9.097 1.00 91.50 75 ARG A O 1
ATOM 585 N N . PHE A 1 76 ? -11.770 1.425 -7.028 1.00 91.75 76 PHE A N 1
ATOM 586 C CA . PHE A 1 76 ? -11.888 -0.011 -6.862 1.00 91.75 76 PHE A CA 1
ATOM 587 C C . PHE A 1 76 ? -12.587 -0.368 -5.549 1.00 91.75 76 PHE A C 1
ATOM 589 O O . PHE A 1 76 ? -12.561 0.398 -4.588 1.00 91.75 76 PHE A O 1
ATOM 596 N N . ASP A 1 77 ? -13.205 -1.540 -5.523 1.00 92.75 77 ASP A N 1
ATOM 597 C CA . ASP A 1 77 ? -13.565 -2.265 -4.314 1.00 92.75 77 ASP A CA 1
ATOM 598 C C . ASP A 1 77 ? -12.587 -3.423 -4.160 1.00 92.75 77 ASP A C 1
ATOM 600 O O . ASP A 1 77 ? -12.451 -4.253 -5.067 1.00 92.75 77 ASP A O 1
ATOM 604 N N . CYS A 1 78 ? -11.916 -3.495 -3.015 1.00 91.88 78 CYS A N 1
ATOM 605 C CA . CYS A 1 78 ? -11.195 -4.703 -2.652 1.00 91.88 78 CYS A CA 1
ATOM 606 C C . CYS A 1 78 ? -12.153 -5.623 -1.913 1.00 91.88 78 CYS A C 1
ATOM 608 O O . CYS A 1 78 ? -12.844 -5.216 -0.972 1.00 91.88 78 CYS A O 1
ATOM 610 N N . CYS A 1 79 ? -12.187 -6.878 -2.333 1.00 92.12 79 CYS A N 1
ATOM 611 C CA . CYS A 1 79 ? -13.060 -7.881 -1.759 1.00 92.12 79 CYS A CA 1
ATOM 612 C C . CYS A 1 79 ? -12.241 -9.040 -1.202 1.00 92.12 79 CYS A C 1
ATOM 614 O O . CYS A 1 79 ? -11.272 -9.453 -1.827 1.00 92.12 79 CYS A O 1
ATOM 616 N N . HIS A 1 80 ? -12.661 -9.610 -0.078 1.00 92.38 80 HIS A N 1
ATOM 617 C CA . HIS A 1 80 ? -12.185 -10.910 0.386 1.00 92.38 80 HIS A CA 1
ATOM 618 C C . HIS A 1 80 ? -13.332 -11.912 0.262 1.00 92.38 80 HIS A C 1
ATOM 620 O O . HIS A 1 80 ? -14.445 -11.630 0.709 1.00 92.38 80 HIS A O 1
ATOM 626 N N . ALA A 1 81 ? -13.092 -13.040 -0.414 1.00 89.44 81 ALA A N 1
ATOM 627 C CA . ALA A 1 81 ? -14.128 -14.032 -0.719 1.00 89.44 81 ALA A CA 1
ATOM 628 C C . ALA A 1 81 ? -15.392 -13.401 -1.356 1.00 89.44 81 ALA A C 1
ATOM 630 O O . ALA A 1 81 ? -16.518 -13.674 -0.946 1.00 89.44 81 ALA A O 1
ATOM 631 N N . TYR A 1 82 ? -15.192 -12.509 -2.337 1.00 87.12 82 TYR A N 1
ATOM 632 C CA . TYR A 1 82 ? -16.234 -11.742 -3.049 1.00 87.12 82 TYR A CA 1
ATOM 633 C C . TYR A 1 82 ? -17.076 -10.773 -2.202 1.00 87.12 82 TYR A C 1
ATOM 635 O O . TYR A 1 82 ? -17.978 -10.122 -2.725 1.00 87.12 82 TYR A O 1
ATOM 643 N N . ARG A 1 83 ? -16.761 -10.601 -0.916 1.00 89.25 83 ARG A N 1
ATOM 644 C CA . ARG A 1 83 ? -17.348 -9.562 -0.066 1.00 89.25 83 ARG A CA 1
ATOM 645 C C . ARG A 1 83 ? -16.451 -8.333 -0.071 1.00 89.25 83 ARG A C 1
ATOM 647 O O . ARG A 1 83 ? -15.281 -8.443 0.279 1.00 89.25 83 ARG A O 1
ATOM 654 N N . ALA A 1 84 ? -16.992 -7.166 -0.410 1.00 90.25 84 ALA A N 1
ATOM 655 C CA . ALA A 1 84 ? -16.254 -5.910 -0.311 1.00 90.25 84 ALA A CA 1
ATOM 656 C C . ALA A 1 84 ? -15.833 -5.632 1.142 1.00 90.25 84 ALA A C 1
ATOM 658 O O . ALA A 1 84 ? -16.655 -5.708 2.056 1.00 90.25 84 ALA A O 1
ATOM 659 N N . ILE A 1 85 ? -14.546 -5.345 1.338 1.00 90.31 85 ILE A N 1
ATOM 660 C CA . ILE A 1 85 ? -13.947 -5.059 2.650 1.00 90.31 85 ILE A CA 1
ATOM 661 C C . ILE A 1 85 ? -13.463 -3.612 2.762 1.00 90.31 85 ILE A C 1
ATOM 663 O O . ILE A 1 85 ? -13.479 -3.055 3.855 1.00 90.31 85 ILE A O 1
ATOM 667 N N . LEU A 1 86 ? -13.082 -2.988 1.643 1.00 90.31 86 LEU A N 1
ATOM 668 C CA . LEU A 1 86 ? -12.670 -1.586 1.571 1.00 90.31 86 LEU A CA 1
ATOM 669 C C . LEU A 1 86 ? -12.823 -1.043 0.143 1.00 90.31 86 LEU A C 1
ATOM 671 O O . LEU A 1 86 ? -12.702 -1.785 -0.834 1.00 90.31 86 LEU A O 1
ATOM 675 N N . GLY A 1 87 ? -13.074 0.257 0.040 1.00 90.06 87 GLY A N 1
ATOM 676 C CA . GLY A 1 87 ? -12.967 1.029 -1.189 1.00 90.06 87 GLY A CA 1
ATOM 677 C C . GLY A 1 87 ? -11.566 1.614 -1.342 1.00 90.06 87 GLY A C 1
ATOM 678 O O . GLY A 1 87 ? -10.893 1.917 -0.358 1.00 90.06 87 GLY A O 1
ATOM 679 N N . PHE A 1 88 ? -11.115 1.762 -2.580 1.00 88.00 88 PHE A N 1
ATOM 680 C CA . PHE A 1 88 ? -9.788 2.274 -2.881 1.00 88.00 88 PHE A CA 1
ATOM 681 C C . PHE A 1 88 ? -9.829 3.232 -4.065 1.00 88.00 88 PHE A C 1
ATOM 683 O O . PHE A 1 88 ? -10.452 2.936 -5.086 1.00 88.00 88 PHE A O 1
ATOM 690 N N . THR A 1 89 ? -9.144 4.363 -3.949 1.00 91.19 89 THR A N 1
ATOM 691 C CA . THR A 1 89 ? -8.988 5.353 -5.012 1.00 91.19 89 THR A CA 1
ATOM 692 C C . THR A 1 89 ? -7.505 5.561 -5.290 1.00 91.19 89 THR A C 1
ATOM 694 O O . THR A 1 89 ? -6.765 6.013 -4.420 1.00 91.19 89 THR A O 1
ATOM 697 N N . LEU A 1 90 ? -7.093 5.249 -6.518 1.00 88.94 90 LEU A N 1
ATOM 698 C CA . LEU A 1 90 ? -5.779 5.572 -7.066 1.00 88.94 90 LEU A CA 1
ATOM 699 C C . LEU A 1 90 ? -5.904 6.785 -7.971 1.00 88.94 90 LEU A C 1
ATOM 701 O O . LEU A 1 90 ? -6.703 6.766 -8.907 1.00 88.94 90 LEU A O 1
ATOM 705 N N . LYS A 1 91 ? -5.086 7.806 -7.736 1.00 84.81 91 LYS A N 1
ATOM 706 C CA . LYS A 1 91 ? -4.962 8.927 -8.667 1.00 84.81 91 LYS A CA 1
ATOM 707 C C . LYS A 1 91 ? -3.648 8.819 -9.435 1.00 84.81 91 LYS A C 1
ATOM 709 O O . LYS A 1 91 ? -2.572 8.824 -8.835 1.00 84.81 91 LYS A O 1
ATOM 714 N N . ASP A 1 92 ? -3.753 8.680 -10.759 1.00 75.94 92 ASP A N 1
ATOM 715 C CA . ASP A 1 92 ? -2.601 8.664 -11.673 1.00 75.94 92 ASP A CA 1
ATOM 716 C C . ASP A 1 92 ? -2.258 10.108 -12.055 1.00 75.94 92 ASP A C 1
ATOM 718 O O . ASP A 1 92 ? -2.924 10.720 -12.896 1.00 75.94 92 ASP A O 1
ATOM 722 N N . TYR A 1 93 ? -1.241 10.661 -11.395 1.00 72.69 93 TYR A N 1
ATOM 723 C CA . TYR A 1 93 ? -0.718 11.991 -11.694 1.00 72.69 93 TYR A CA 1
ATOM 724 C C . TYR A 1 93 ? 0.176 11.973 -12.930 1.00 72.69 93 TYR A C 1
ATOM 726 O O . TYR A 1 93 ? 0.900 11.010 -13.202 1.00 72.69 93 TYR A O 1
ATOM 734 N N . ARG A 1 94 ? 0.172 13.067 -13.694 1.00 68.44 94 ARG A N 1
ATOM 735 C CA . ARG A 1 94 ? 1.018 13.168 -14.888 1.00 68.44 94 ARG A CA 1
ATOM 736 C C . ARG A 1 94 ? 2.487 13.215 -14.469 1.00 68.44 94 ARG A C 1
ATOM 738 O O . ARG A 1 94 ? 2.888 14.019 -13.641 1.00 68.44 94 ARG A O 1
ATOM 745 N N . GLY A 1 95 ? 3.315 12.376 -15.095 1.00 59.28 95 GLY A N 1
ATOM 746 C CA . GLY A 1 95 ? 4.749 12.308 -14.780 1.00 59.28 95 GLY A CA 1
ATOM 747 C C . GLY A 1 95 ? 5.539 13.584 -15.104 1.00 59.28 95 GLY A C 1
ATOM 748 O O . GLY A 1 95 ? 6.652 13.719 -14.612 1.00 59.28 95 GLY A O 1
ATOM 749 N N . GLY A 1 96 ? 4.975 14.498 -15.907 1.00 59.78 96 GLY A N 1
ATOM 750 C CA . GLY A 1 96 ? 5.576 15.801 -16.224 1.00 59.78 96 GLY A CA 1
ATOM 751 C C . GLY A 1 96 ? 5.675 16.744 -15.023 1.00 59.78 96 GLY A C 1
ATOM 752 O O . GLY A 1 96 ? 6.551 17.599 -15.015 1.00 59.78 96 GLY A O 1
ATOM 753 N N . LEU A 1 97 ? 4.876 16.511 -13.972 1.00 63.53 97 LEU A N 1
ATOM 754 C CA . LEU A 1 97 ? 4.922 17.284 -12.725 1.00 63.53 97 LEU A CA 1
ATOM 755 C C . LEU A 1 97 ? 6.266 17.184 -11.988 1.00 63.53 97 LEU A C 1
ATOM 757 O O . LEU A 1 97 ? 6.584 18.023 -11.162 1.00 63.53 97 LEU A O 1
ATOM 761 N N . LEU A 1 98 ? 7.063 16.150 -12.274 1.00 63.12 98 LEU A N 1
ATOM 762 C CA . LEU A 1 98 ? 8.382 15.949 -11.667 1.00 63.12 98 LEU A CA 1
ATOM 763 C C . LEU A 1 98 ? 9.538 16.464 -12.534 1.00 63.12 98 LEU A C 1
ATOM 765 O O . LEU A 1 98 ? 10.675 16.442 -12.084 1.00 63.12 98 LEU A O 1
ATOM 769 N N . VAL A 1 99 ? 9.286 16.850 -13.790 1.00 57.50 99 VAL A N 1
ATOM 770 C CA . VAL A 1 99 ? 10.348 17.132 -14.781 1.00 57.50 99 VAL A CA 1
ATOM 771 C C . VAL A 1 99 ? 10.392 18.622 -15.170 1.00 57.50 99 VAL A C 1
ATOM 773 O O . VAL A 1 99 ? 11.124 19.001 -16.074 1.00 57.50 99 VAL A O 1
ATOM 776 N N . GLY A 1 100 ? 9.677 19.490 -14.442 1.00 52.09 100 GLY A N 1
ATOM 777 C CA . GLY A 1 100 ? 9.841 20.950 -14.522 1.00 52.09 100 GLY A CA 1
ATOM 778 C C . GLY A 1 100 ? 8.890 21.698 -15.465 1.00 52.09 100 GLY A C 1
ATOM 779 O O . GLY A 1 100 ? 9.027 22.908 -15.590 1.00 52.09 100 GLY A O 1
ATOM 780 N N . ASP A 1 101 ? 7.914 21.018 -16.075 1.00 54.47 101 ASP A N 1
ATOM 781 C CA . ASP A 1 101 ? 6.850 21.643 -16.890 1.00 54.47 101 ASP A CA 1
ATOM 782 C C . ASP A 1 101 ? 5.593 22.003 -16.059 1.00 54.47 101 ASP A C 1
ATOM 784 O O . ASP A 1 101 ? 4.508 22.175 -16.612 1.00 54.47 101 ASP A O 1
ATOM 788 N N . SER A 1 102 ? 5.702 22.038 -14.728 1.00 60.28 102 SER A N 1
ATOM 789 C CA . SER A 1 102 ? 4.582 22.291 -13.811 1.00 60.28 102 SER A CA 1
ATOM 790 C C . SER A 1 102 ? 4.623 23.695 -13.228 1.00 60.28 102 SER A C 1
ATOM 792 O O . SER A 1 102 ? 5.654 24.102 -12.688 1.00 60.28 102 SER A O 1
ATOM 794 N N . ASP A 1 103 ? 3.482 24.377 -13.258 1.00 64.50 103 ASP A N 1
ATOM 795 C CA . ASP A 1 103 ? 3.284 25.635 -12.539 1.00 64.50 103 ASP A CA 1
ATOM 796 C C . ASP A 1 103 ? 3.135 25.375 -11.022 1.00 64.50 103 ASP A C 1
ATOM 798 O O . ASP A 1 103 ? 2.822 24.258 -10.598 1.00 64.50 103 ASP A O 1
ATOM 802 N N . GLU A 1 104 ? 3.343 26.399 -10.183 1.00 68.06 104 GLU A N 1
ATOM 803 C CA . GLU A 1 104 ? 3.221 26.288 -8.712 1.00 68.06 104 GLU A CA 1
ATOM 804 C C . GLU A 1 104 ? 1.856 25.719 -8.276 1.00 68.06 104 GLU A C 1
ATOM 806 O O . GLU A 1 104 ? 1.789 24.888 -7.368 1.00 68.06 104 GLU A O 1
ATOM 811 N N . ASP A 1 105 ? 0.780 26.082 -8.983 1.00 73.50 105 ASP A N 1
ATOM 812 C CA . ASP A 1 105 ? -0.583 25.598 -8.726 1.00 73.50 105 ASP A CA 1
ATOM 813 C C . ASP A 1 105 ? -0.714 24.068 -8.877 1.00 73.50 105 ASP A C 1
ATOM 815 O O . ASP A 1 105 ? -1.467 23.419 -8.138 1.00 73.50 105 ASP A O 1
ATOM 819 N N . ASP A 1 106 ? 0.030 23.468 -9.812 1.00 76.25 106 ASP A N 1
ATOM 820 C CA . ASP A 1 106 ? -0.002 22.025 -10.053 1.00 76.25 106 ASP A CA 1
ATOM 821 C C . ASP A 1 106 ? 0.693 21.253 -8.921 1.00 76.25 106 ASP A C 1
ATOM 823 O O . ASP A 1 106 ? 0.207 20.201 -8.482 1.00 76.25 106 ASP A O 1
ATOM 827 N N . ILE A 1 107 ? 1.812 21.785 -8.416 1.00 79.94 107 ILE A N 1
ATOM 828 C CA . ILE A 1 107 ? 2.540 21.210 -7.278 1.00 79.94 107 ILE A CA 1
ATOM 829 C C . ILE A 1 107 ? 1.685 21.323 -6.013 1.00 79.94 107 ILE A C 1
ATOM 831 O O . ILE A 1 107 ? 1.488 20.329 -5.310 1.00 79.94 107 ILE A O 1
ATOM 835 N N . ASP A 1 108 ? 1.086 22.488 -5.764 1.00 84.81 108 ASP A N 1
ATOM 836 C CA . ASP A 1 108 ? 0.216 22.705 -4.610 1.00 84.81 108 ASP A CA 1
ATOM 837 C C . ASP A 1 108 ? -0.999 21.766 -4.613 1.00 84.81 108 ASP A C 1
ATOM 839 O O . ASP A 1 108 ? -1.343 21.179 -3.579 1.00 84.81 108 ASP A O 1
ATOM 843 N N . SER A 1 109 ? -1.626 21.566 -5.776 1.00 85.62 109 SER A N 1
ATOM 844 C CA . SER A 1 109 ? -2.725 20.612 -5.971 1.00 85.62 109 SER A CA 1
ATOM 845 C C . SER A 1 109 ? -2.301 19.167 -5.681 1.00 85.62 109 SER A C 1
ATOM 847 O O . SER A 1 109 ? -3.018 18.425 -4.995 1.00 85.62 109 SER A O 1
ATOM 849 N N . LEU A 1 110 ? -1.118 18.761 -6.155 1.00 86.44 110 LEU A N 1
ATOM 850 C CA . LEU A 1 110 ? -0.546 17.451 -5.856 1.00 86.44 110 LEU A CA 1
ATOM 851 C C . LEU A 1 110 ? -0.309 17.290 -4.352 1.00 86.44 110 LEU A C 1
ATOM 853 O O . LEU A 1 110 ? -0.795 16.323 -3.767 1.00 86.44 110 LEU A O 1
ATOM 857 N N . VAL A 1 111 ? 0.381 18.234 -3.709 1.00 89.38 111 VAL A N 1
ATOM 858 C CA . VAL A 1 111 ? 0.694 18.158 -2.276 1.00 89.38 111 VAL A CA 1
ATOM 859 C C . VAL A 1 111 ? -0.584 18.102 -1.437 1.00 89.38 111 VAL A C 1
ATOM 861 O O . VAL A 1 111 ? -0.686 17.259 -0.547 1.00 89.38 111 VAL A O 1
ATOM 864 N N . ASN A 1 112 ? -1.591 18.921 -1.753 1.00 90.00 112 ASN A N 1
ATOM 865 C CA . ASN A 1 112 ? -2.879 18.900 -1.057 1.00 90.00 112 ASN A CA 1
ATOM 866 C C . ASN A 1 112 ? -3.568 17.532 -1.164 1.00 90.00 112 ASN A C 1
ATOM 868 O O . ASN A 1 112 ? -4.076 17.016 -0.170 1.00 90.00 112 ASN A O 1
ATOM 872 N N . TYR A 1 113 ? -3.536 16.896 -2.337 1.00 89.25 113 TYR A N 1
ATOM 873 C CA . TYR A 1 113 ? -4.065 15.542 -2.488 1.00 89.25 113 TYR A CA 1
ATOM 874 C C . TYR A 1 113 ? -3.258 14.503 -1.701 1.00 89.25 113 TYR A C 1
ATOM 876 O O . TYR A 1 113 ? -3.839 13.608 -1.085 1.00 89.25 113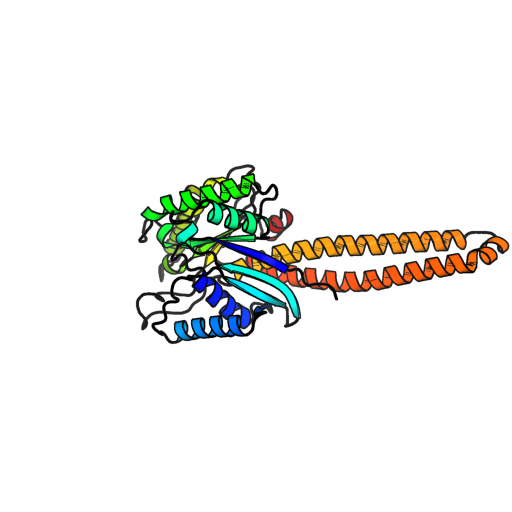 TYR A O 1
ATOM 884 N N . LEU A 1 114 ? -1.925 14.612 -1.687 1.00 91.25 114 LEU A N 1
ATOM 885 C CA . LEU A 1 114 ? -1.073 13.724 -0.894 1.00 91.25 114 LEU A CA 1
ATOM 886 C C . LEU A 1 114 ? -1.379 13.844 0.603 1.00 91.25 114 LEU A C 1
ATOM 888 O O . LEU A 1 114 ? -1.381 12.825 1.291 1.00 91.25 114 LEU A O 1
ATOM 892 N N . CYS A 1 115 ? -1.713 15.039 1.103 1.00 91.19 115 CYS A N 1
ATOM 893 C CA . CYS A 1 115 ? -2.152 15.247 2.489 1.00 91.19 115 CYS A CA 1
ATOM 894 C C . CYS A 1 115 ? -3.427 14.462 2.849 1.00 91.19 115 CYS A C 1
ATOM 896 O O . CYS A 1 115 ? -3.614 14.102 4.010 1.00 91.19 115 CYS A O 1
ATOM 898 N N . GLU A 1 116 ? -4.282 14.162 1.869 1.00 90.44 116 GLU A N 1
ATOM 899 C CA . GLU A 1 116 ? -5.487 13.342 2.050 1.00 90.44 116 GLU A CA 1
ATOM 900 C C . GLU A 1 116 ? -5.235 11.836 1.863 1.00 90.44 116 GLU A C 1
ATOM 902 O O . GLU A 1 116 ? -6.126 11.019 2.117 1.00 90.44 116 GLU A O 1
ATOM 907 N N . CYS A 1 117 ? -4.051 11.446 1.383 1.00 91.56 117 CYS A N 1
ATOM 908 C CA . CYS A 1 117 ? -3.729 10.054 1.104 1.00 91.56 117 CYS A CA 1
ATOM 909 C C . CYS A 1 117 ? -3.416 9.276 2.383 1.00 91.56 117 CYS A C 1
ATOM 911 O O . CYS A 1 117 ? -2.703 9.738 3.273 1.00 91.56 117 CYS A O 1
ATOM 913 N N . SER A 1 118 ? -3.890 8.033 2.438 1.00 91.19 118 SER A N 1
ATOM 914 C CA . SER A 1 118 ? -3.550 7.082 3.502 1.00 91.19 118 SER A CA 1
ATOM 915 C C . SER A 1 118 ? -2.236 6.347 3.231 1.00 91.19 118 SER A C 1
ATOM 917 O O . SER A 1 118 ? -1.670 5.757 4.148 1.00 91.19 118 SER A O 1
ATOM 919 N N . CYS A 1 119 ? -1.777 6.346 1.977 1.00 93.38 119 CYS A N 1
ATOM 920 C CA . CYS A 1 119 ? -0.487 5.806 1.564 1.00 93.38 119 CYS A CA 1
ATOM 921 C C . CYS A 1 119 ? -0.012 6.490 0.269 1.00 93.38 119 CYS A C 1
ATOM 923 O O . CYS A 1 119 ? -0.831 6.893 -0.560 1.00 93.38 119 CYS A O 1
ATOM 925 N N . ILE A 1 120 ? 1.302 6.611 0.082 1.00 94.12 120 ILE A N 1
ATOM 926 C CA . ILE A 1 120 ? 1.917 7.176 -1.126 1.00 94.12 120 ILE A CA 1
ATOM 927 C C . ILE A 1 120 ? 2.728 6.088 -1.825 1.00 94.12 120 ILE A C 1
ATOM 929 O O . ILE A 1 120 ? 3.577 5.451 -1.209 1.00 94.12 120 ILE A O 1
ATOM 933 N N . PHE A 1 121 ? 2.502 5.887 -3.120 1.00 95.31 121 PHE A N 1
ATOM 934 C CA . PHE A 1 121 ? 3.320 5.029 -3.972 1.00 95.31 121 PHE A CA 1
ATOM 935 C C . PHE A 1 121 ? 4.307 5.894 -4.742 1.00 95.31 121 PHE A C 1
ATOM 937 O O . PHE A 1 121 ? 3.911 6.668 -5.612 1.00 95.31 121 PHE A O 1
ATOM 944 N N . LEU A 1 122 ? 5.591 5.741 -4.443 1.00 94.31 122 LEU A N 1
ATOM 945 C CA . LEU A 1 122 ? 6.666 6.433 -5.135 1.00 94.31 122 LEU A CA 1
ATOM 946 C C . LEU A 1 122 ? 7.389 5.460 -6.063 1.00 94.31 122 LEU A C 1
ATOM 948 O O . LEU A 1 122 ? 8.059 4.534 -5.615 1.00 94.31 122 LEU A O 1
ATOM 952 N N . MET A 1 123 ? 7.231 5.656 -7.367 1.00 93.94 123 MET A N 1
ATOM 953 C CA . MET A 1 123 ? 7.662 4.713 -8.393 1.00 93.94 123 MET A CA 1
ATOM 954 C C . MET A 1 123 ? 8.947 5.173 -9.072 1.00 93.94 123 MET A C 1
ATOM 956 O O . MET A 1 123 ? 8.941 6.174 -9.795 1.00 93.94 123 MET A O 1
ATOM 960 N N . ILE A 1 124 ? 10.015 4.391 -8.903 1.00 93.62 124 ILE A N 1
ATOM 961 C CA . ILE A 1 124 ? 11.328 4.657 -9.492 1.00 93.62 124 ILE A CA 1
ATOM 962 C C . ILE A 1 124 ? 11.788 3.450 -10.313 1.00 93.62 124 ILE A C 1
ATOM 964 O O . ILE A 1 124 ? 11.872 2.342 -9.783 1.00 93.62 124 ILE A O 1
ATOM 968 N N . PRO A 1 125 ? 12.093 3.630 -11.605 1.00 93.75 125 PRO A N 1
ATOM 969 C CA . PRO A 1 125 ? 12.581 2.546 -12.443 1.00 93.75 125 PRO A CA 1
ATOM 970 C C . PRO A 1 125 ? 13.944 2.007 -12.016 1.00 93.75 125 PRO A C 1
ATOM 972 O O . PRO A 1 125 ? 14.864 2.767 -11.728 1.00 93.75 125 PRO A O 1
ATOM 975 N N . ALA A 1 126 ? 14.108 0.687 -12.074 1.00 94.44 126 ALA A N 1
ATOM 976 C CA . ALA A 1 126 ? 15.352 -0.000 -11.741 1.00 94.44 126 ALA A CA 1
ATOM 977 C C . ALA A 1 126 ? 16.557 0.489 -12.559 1.00 94.44 126 ALA A C 1
ATOM 979 O O . ALA A 1 126 ? 17.672 0.518 -12.046 1.00 94.44 126 ALA A O 1
ATOM 980 N N . ASN A 1 127 ? 16.329 0.903 -13.809 1.00 92.19 127 ASN A N 1
ATOM 981 C CA . ASN A 1 127 ? 17.359 1.447 -14.695 1.00 92.19 127 ASN A CA 1
ATOM 982 C C . ASN A 1 127 ? 18.004 2.726 -14.129 1.00 92.19 127 ASN A C 1
ATOM 984 O O . ASN A 1 127 ? 19.218 2.857 -14.178 1.00 92.19 127 ASN A O 1
ATOM 988 N N . MET A 1 128 ? 17.235 3.569 -13.434 1.00 92.38 128 MET A N 1
ATOM 989 C CA . MET A 1 128 ? 17.771 4.761 -12.763 1.00 92.38 128 MET A CA 1
ATOM 990 C C . MET A 1 128 ? 18.516 4.440 -11.457 1.00 92.38 128 MET A C 1
ATOM 992 O O . MET A 1 128 ? 19.252 5.271 -10.943 1.00 92.38 128 MET A O 1
ATOM 996 N N . LEU A 1 129 ? 18.328 3.248 -10.882 1.00 93.38 129 LEU A N 1
ATOM 997 C CA . LEU A 1 129 ? 18.838 2.912 -9.547 1.00 93.38 129 LEU A CA 1
ATOM 998 C C . LEU A 1 129 ? 20.104 2.051 -9.567 1.00 93.38 129 LEU A C 1
ATOM 1000 O O . LEU A 1 129 ? 20.788 1.930 -8.548 1.00 93.38 129 LEU A O 1
ATOM 1004 N N . ASN A 1 130 ? 20.439 1.444 -10.702 1.00 90.94 130 ASN A N 1
ATOM 1005 C CA . ASN A 1 130 ? 21.630 0.618 -10.836 1.00 90.94 130 ASN A CA 1
ATOM 1006 C C . ASN A 1 130 ? 22.565 1.235 -11.873 1.00 90.94 130 ASN A C 1
ATOM 1008 O O . ASN A 1 130 ? 22.230 1.298 -13.047 1.00 90.94 130 ASN A O 1
ATOM 1012 N N . ARG A 1 131 ? 23.769 1.623 -11.446 1.00 89.06 131 ARG A N 1
ATOM 1013 C CA . ARG A 1 131 ? 24.798 2.238 -12.304 1.00 89.06 131 ARG A CA 1
ATOM 1014 C C . ARG A 1 131 ? 25.217 1.408 -13.521 1.00 89.06 131 ARG A C 1
ATOM 1016 O O . ARG A 1 131 ? 25.867 1.930 -14.415 1.00 89.06 131 ARG A O 1
ATOM 1023 N N . ASN A 1 132 ? 24.912 0.110 -13.523 1.00 86.88 132 ASN A N 1
ATOM 1024 C CA . ASN A 1 132 ? 25.181 -0.779 -14.652 1.00 86.88 132 ASN A CA 1
ATOM 1025 C C . ASN A 1 132 ? 24.051 -0.762 -15.698 1.00 86.88 132 ASN A C 1
ATOM 1027 O O . ASN A 1 132 ? 24.145 -1.465 -16.701 1.00 86.88 132 ASN A O 1
ATOM 1031 N N . LEU A 1 133 ? 22.965 -0.029 -15.444 1.00 86.44 133 LEU A N 1
ATOM 1032 C CA . LEU A 1 133 ? 21.812 0.085 -16.323 1.00 86.44 133 LEU A CA 1
ATOM 1033 C C . LEU A 1 133 ? 21.757 1.476 -16.981 1.00 86.44 133 LEU A C 1
ATOM 1035 O O . LEU A 1 133 ? 22.351 2.428 -16.471 1.00 86.44 133 LEU A O 1
ATOM 1039 N N . PRO A 1 134 ? 21.046 1.601 -18.118 1.00 82.81 134 PRO A N 1
ATOM 1040 C CA . PRO A 1 134 ? 20.817 2.889 -18.771 1.00 82.81 134 PRO A CA 1
ATOM 1041 C C . PRO A 1 134 ? 20.073 3.865 -17.850 1.00 82.81 134 PRO A C 1
ATOM 1043 O O . PRO A 1 134 ? 19.319 3.430 -16.989 1.00 82.81 134 PRO A O 1
ATOM 1046 N N . ASP A 1 135 ? 20.209 5.169 -18.078 1.00 87.06 135 ASP A N 1
ATOM 1047 C CA . ASP A 1 135 ? 19.453 6.229 -17.383 1.00 87.06 135 ASP A CA 1
ATOM 1048 C C . ASP A 1 135 ? 19.821 6.436 -15.897 1.00 87.06 135 ASP A C 1
ATOM 1050 O O . ASP A 1 135 ? 19.151 7.185 -15.190 1.00 87.06 135 ASP A O 1
ATOM 1054 N N . TYR A 1 136 ? 20.902 5.820 -15.398 1.00 87.75 136 TYR A N 1
ATOM 1055 C CA . TYR A 1 136 ? 21.401 6.077 -14.037 1.00 87.75 136 TYR A CA 1
ATOM 1056 C C . TYR A 1 136 ? 21.730 7.561 -13.796 1.00 87.75 136 TYR A C 1
ATOM 1058 O O . TYR A 1 136 ? 21.582 8.054 -12.683 1.00 87.75 136 TYR A O 1
ATOM 1066 N N . GLU A 1 137 ? 22.143 8.296 -14.830 1.00 87.19 137 GLU A N 1
ATOM 1067 C CA . GLU A 1 137 ? 22.444 9.732 -14.735 1.00 87.19 137 GLU A CA 1
ATOM 1068 C C . GLU A 1 137 ? 21.206 10.572 -14.364 1.00 87.19 137 GLU A C 1
ATOM 1070 O O . GLU A 1 137 ? 21.332 11.582 -13.668 1.00 87.19 137 GLU A O 1
ATOM 1075 N N . ASP A 1 138 ? 20.001 10.104 -14.710 1.00 86.44 138 ASP A N 1
ATOM 1076 C CA . ASP A 1 138 ? 18.737 10.796 -14.429 1.00 86.44 138 ASP A CA 1
ATOM 1077 C C . ASP A 1 138 ? 18.294 10.688 -12.959 1.00 86.44 138 ASP A C 1
ATOM 1079 O O . ASP A 1 138 ? 17.334 11.346 -12.529 1.00 86.44 138 ASP A O 1
ATOM 1083 N N . VAL A 1 139 ? 18.988 9.868 -12.158 1.00 88.31 139 VAL A N 1
ATOM 1084 C CA . VAL A 1 139 ? 18.666 9.652 -10.740 1.00 88.31 139 VAL A CA 1
ATOM 1085 C C . VAL A 1 139 ? 18.691 10.957 -9.947 1.00 88.31 139 VAL A C 1
ATOM 1087 O O . VAL A 1 139 ? 17.855 11.154 -9.070 1.00 88.31 139 VAL A O 1
ATOM 1090 N N . GLN A 1 140 ? 19.596 11.877 -10.294 1.00 86.88 140 GLN A N 1
ATOM 1091 C CA . GLN A 1 140 ? 19.770 13.151 -9.595 1.00 86.88 140 GLN A CA 1
ATOM 1092 C C . GLN A 1 140 ? 18.578 14.089 -9.818 1.00 86.88 140 GLN A C 1
ATOM 1094 O O . GLN A 1 140 ? 18.049 14.656 -8.864 1.00 86.88 140 GLN A O 1
ATOM 1099 N N . PHE A 1 141 ? 18.091 14.205 -11.057 1.00 85.69 141 PHE A N 1
ATOM 1100 C CA . PHE A 1 141 ? 16.901 15.011 -11.362 1.00 85.69 141 PHE A CA 1
ATOM 1101 C C . PHE A 1 141 ? 15.659 14.447 -10.672 1.00 85.69 141 PHE A C 1
ATOM 1103 O O . PHE A 1 141 ? 14.871 15.186 -10.082 1.00 85.69 141 PHE A O 1
ATOM 1110 N N . THR A 1 142 ? 15.528 13.119 -10.683 1.00 85.62 142 THR A N 1
ATOM 1111 C CA . THR A 1 142 ? 14.440 12.421 -9.994 1.00 85.62 142 THR A CA 1
ATOM 1112 C C . THR A 1 142 ? 14.493 12.666 -8.482 1.00 85.62 142 THR A C 1
ATOM 1114 O O . THR A 1 142 ? 13.464 12.961 -7.875 1.00 85.62 142 THR A O 1
ATOM 1117 N N . ALA A 1 143 ? 15.680 12.599 -7.875 1.00 88.62 143 ALA A N 1
ATOM 1118 C CA . ALA A 1 143 ? 15.886 12.862 -6.453 1.00 88.62 143 ALA A CA 1
ATOM 1119 C C . ALA A 1 143 ? 15.511 14.295 -6.057 1.00 88.62 143 ALA A C 1
ATOM 1121 O O . ALA A 1 143 ? 14.822 14.489 -5.054 1.00 88.62 143 ALA A O 1
ATOM 1122 N N . LEU A 1 144 ? 15.906 15.290 -6.857 1.00 87.75 144 LEU A N 1
ATOM 1123 C CA . LEU A 1 144 ? 15.568 16.696 -6.617 1.00 87.75 144 LEU A CA 1
ATOM 1124 C C . LEU A 1 144 ? 14.052 16.918 -6.615 1.00 87.75 144 LEU A C 1
ATOM 1126 O O . LEU A 1 144 ? 13.517 17.468 -5.652 1.00 87.75 144 LEU A O 1
ATOM 1130 N N . ALA A 1 145 ? 13.355 16.426 -7.641 1.00 86.31 145 ALA A N 1
ATOM 1131 C CA . ALA A 1 145 ? 11.909 16.592 -7.769 1.00 86.31 145 ALA A CA 1
ATOM 1132 C C . ALA A 1 145 ? 11.135 15.905 -6.629 1.00 86.31 145 ALA A C 1
ATOM 1134 O O . ALA A 1 145 ? 10.199 16.463 -6.055 1.00 86.31 145 ALA A O 1
ATOM 1135 N N . ILE A 1 146 ? 11.557 14.696 -6.251 1.00 89.50 146 ILE A N 1
ATOM 1136 C CA . ILE A 1 146 ? 10.972 13.961 -5.122 1.00 89.50 146 ILE A CA 1
ATOM 1137 C C . ILE A 1 146 ? 11.215 14.703 -3.808 1.00 89.50 146 ILE A C 1
ATOM 1139 O O . ILE A 1 146 ? 10.299 14.825 -2.994 1.00 89.50 146 ILE A O 1
ATOM 1143 N N . THR A 1 147 ? 12.430 15.213 -3.603 1.00 89.38 147 THR A N 1
ATOM 1144 C CA . THR A 1 147 ? 12.796 15.948 -2.388 1.00 89.38 147 THR A CA 1
ATOM 1145 C C . THR A 1 147 ? 11.949 17.204 -2.229 1.00 89.38 147 THR A C 1
ATOM 1147 O O . THR A 1 147 ? 11.469 17.462 -1.126 1.00 89.38 147 THR A O 1
ATOM 1150 N N . GLN A 1 148 ? 11.706 17.951 -3.309 1.00 87.62 148 GLN A N 1
ATOM 1151 C CA . GLN A 1 148 ? 10.835 19.130 -3.290 1.00 87.62 148 GLN A CA 1
ATOM 1152 C C . GLN A 1 148 ? 9.416 18.769 -2.829 1.00 87.62 148 GLN A C 1
ATOM 1154 O O . GLN A 1 148 ? 8.953 19.289 -1.814 1.00 87.62 148 GLN A O 1
ATOM 1159 N N . ILE A 1 149 ? 8.777 17.788 -3.476 1.00 88.94 149 ILE A N 1
ATOM 1160 C CA . ILE A 1 149 ? 7.407 17.368 -3.133 1.00 88.94 149 ILE A CA 1
ATOM 1161 C C . ILE A 1 149 ? 7.313 16.846 -1.698 1.00 88.94 149 ILE A C 1
ATOM 1163 O O . ILE A 1 149 ? 6.385 17.195 -0.970 1.00 88.94 149 ILE A O 1
ATOM 1167 N N . LEU A 1 150 ? 8.256 16.002 -1.267 1.00 89.88 150 LEU A N 1
ATOM 1168 C CA . LEU A 1 150 ? 8.235 15.445 0.088 1.00 89.88 150 LEU A CA 1
ATOM 1169 C C . LEU A 1 150 ? 8.502 16.513 1.154 1.00 89.88 150 LEU A C 1
ATOM 1171 O O . LEU A 1 150 ? 7.938 16.423 2.246 1.00 89.88 150 LEU A O 1
ATOM 1175 N N . THR A 1 151 ? 9.316 17.526 0.847 1.00 89.94 151 THR A N 1
ATOM 1176 C CA . THR A 1 151 ? 9.568 18.664 1.744 1.00 89.94 151 THR A CA 1
ATOM 1177 C C . THR A 1 151 ? 8.311 19.510 1.911 1.00 89.94 151 THR A C 1
ATOM 1179 O O . THR A 1 151 ? 7.911 19.792 3.040 1.00 89.94 151 THR A O 1
ATOM 1182 N N . GLU A 1 152 ? 7.639 19.855 0.813 1.00 89.94 152 GLU A N 1
ATOM 1183 C CA . GLU A 1 152 ? 6.382 20.608 0.860 1.00 89.94 152 GLU A CA 1
ATOM 1184 C C . GLU A 1 152 ? 5.271 19.829 1.565 1.00 89.94 152 GLU A C 1
ATOM 1186 O O . GLU A 1 152 ? 4.593 20.361 2.447 1.00 89.94 152 GLU A O 1
ATOM 1191 N N . TYR A 1 153 ? 5.135 18.538 1.251 1.00 91.31 153 TYR A N 1
ATOM 1192 C CA . TYR A 1 153 ? 4.219 17.645 1.950 1.00 91.31 153 TYR A CA 1
ATOM 1193 C C . TYR A 1 153 ? 4.504 17.614 3.456 1.00 91.31 153 TYR A C 1
ATOM 1195 O O . TYR A 1 153 ? 3.583 17.746 4.260 1.00 91.31 153 TYR A O 1
ATOM 1203 N N . ALA A 1 154 ? 5.770 17.469 3.861 1.00 89.50 154 ALA A N 1
ATOM 1204 C CA . ALA A 1 154 ? 6.143 17.426 5.271 1.00 89.50 154 ALA A CA 1
ATOM 1205 C C . ALA A 1 154 ? 5.894 18.762 5.990 1.00 89.50 154 ALA A C 1
ATOM 1207 O O . ALA A 1 154 ? 5.647 18.752 7.197 1.00 89.50 154 ALA A O 1
ATOM 1208 N N . GLY A 1 155 ? 5.951 19.884 5.266 1.00 88.88 155 GLY A N 1
ATOM 1209 C CA . GLY A 1 155 ? 5.599 21.208 5.775 1.00 88.88 155 GLY A CA 1
ATOM 1210 C C . GLY A 1 155 ? 4.093 21.406 5.971 1.00 88.88 155 GLY A C 1
ATOM 1211 O O . GLY A 1 155 ? 3.692 22.059 6.933 1.00 88.88 155 GLY A O 1
ATOM 1212 N N . LYS A 1 156 ? 3.254 20.824 5.099 1.00 88.69 156 LYS A N 1
ATOM 1213 C CA . LYS A 1 156 ? 1.785 20.957 5.156 1.00 88.69 156 LYS A CA 1
ATOM 1214 C C . LYS A 1 156 ? 1.087 19.883 5.996 1.00 88.69 156 LYS A C 1
ATOM 1216 O O . LYS A 1 156 ? 0.023 20.154 6.549 1.00 88.69 156 LYS A O 1
ATOM 1221 N N . ASN A 1 157 ? 1.650 18.679 6.106 1.00 81.31 157 ASN A N 1
ATOM 1222 C CA . ASN A 1 157 ? 1.039 17.570 6.836 1.00 81.31 157 ASN A CA 1
ATOM 1223 C C . ASN A 1 157 ? 1.860 17.160 8.062 1.00 81.31 157 ASN A C 1
ATOM 1225 O O . ASN A 1 157 ? 2.977 16.649 7.958 1.00 81.31 157 ASN A O 1
ATOM 1229 N N . HIS A 1 158 ? 1.261 17.307 9.243 1.00 72.69 158 HIS A N 1
ATOM 1230 C CA . HIS A 1 158 ? 1.879 16.884 10.499 1.00 72.69 158 HIS A CA 1
ATOM 1231 C C . HIS A 1 158 ? 1.877 15.362 10.683 1.00 72.69 158 HIS A C 1
ATOM 1233 O O . HIS A 1 158 ? 2.704 14.841 11.431 1.00 72.69 158 HIS A O 1
ATOM 1239 N N . LYS A 1 159 ? 0.984 14.631 9.996 1.00 79.94 159 LYS A N 1
ATOM 1240 C CA . LYS A 1 159 ? 0.971 13.165 10.031 1.00 79.94 159 LYS A CA 1
ATOM 1241 C C . LYS A 1 159 ? 1.845 12.602 8.907 1.00 79.94 159 LYS A C 1
ATOM 1243 O O . LYS A 1 159 ? 1.624 12.870 7.724 1.00 79.94 159 LYS A O 1
ATOM 1248 N N . LYS A 1 160 ? 2.831 11.779 9.272 1.00 84.88 160 LYS A N 1
ATOM 1249 C CA . LYS A 1 160 ? 3.665 11.056 8.304 1.00 84.88 160 LYS A CA 1
ATOM 1250 C C . LYS A 1 160 ? 2.833 9.963 7.639 1.00 84.88 160 LYS A C 1
ATOM 1252 O O . LYS A 1 160 ? 2.355 9.045 8.302 1.00 84.88 160 LYS A O 1
ATOM 1257 N N . CYS A 1 161 ? 2.608 10.099 6.336 1.00 89.75 161 CYS A N 1
ATOM 1258 C CA . CYS A 1 161 ? 1.875 9.111 5.556 1.00 89.75 161 CYS A CA 1
ATOM 1259 C C . CYS A 1 161 ? 2.826 7.965 5.176 1.00 89.75 161 CYS A C 1
ATOM 1261 O O . CYS A 1 161 ? 3.941 8.244 4.735 1.00 89.75 161 CYS A O 1
ATOM 1263 N N . PRO A 1 162 ? 2.432 6.691 5.339 1.00 94.38 162 PRO A N 1
ATOM 1264 C CA . PRO A 1 162 ? 3.237 5.559 4.895 1.00 94.38 162 PRO A CA 1
ATOM 1265 C C . PRO A 1 162 ? 3.592 5.637 3.405 1.00 94.38 162 PRO A C 1
ATOM 1267 O O . PRO A 1 162 ? 2.717 5.859 2.564 1.00 94.38 162 PRO A O 1
ATOM 1270 N N . ILE A 1 163 ? 4.858 5.382 3.070 1.00 95.56 163 ILE A N 1
ATOM 1271 C CA . ILE A 1 163 ? 5.364 5.440 1.692 1.00 95.56 163 ILE A CA 1
ATOM 1272 C C . ILE A 1 163 ? 5.758 4.040 1.217 1.00 95.56 163 ILE A C 1
ATOM 1274 O O . ILE A 1 163 ? 6.545 3.348 1.862 1.00 95.56 163 ILE A O 1
ATOM 1278 N N . VAL A 1 164 ? 5.256 3.634 0.051 1.00 97.12 164 VAL A N 1
ATOM 1279 C CA . VAL A 1 164 ? 5.765 2.479 -0.692 1.00 97.12 164 VAL A CA 1
ATOM 1280 C C . VAL A 1 164 ? 6.735 2.968 -1.756 1.00 97.12 164 VAL A C 1
ATOM 1282 O O . VAL A 1 164 ? 6.333 3.609 -2.726 1.00 97.12 164 VAL A O 1
ATOM 1285 N N . LEU A 1 165 ? 8.012 2.642 -1.592 1.00 97.12 165 LEU A N 1
ATOM 1286 C CA . LEU A 1 165 ? 9.039 2.883 -2.594 1.00 97.12 165 LEU A CA 1
ATOM 1287 C C . LEU A 1 165 ? 9.071 1.705 -3.565 1.00 97.12 165 LEU A C 1
ATOM 1289 O O . LEU A 1 165 ? 9.552 0.613 -3.253 1.00 97.12 165 LEU A O 1
ATOM 1293 N N . MET A 1 166 ? 8.529 1.924 -4.753 1.00 97.19 166 MET A N 1
ATOM 1294 C CA . MET A 1 166 ? 8.376 0.895 -5.765 1.00 97.19 166 MET A CA 1
ATOM 1295 C C . MET A 1 166 ? 9.531 0.948 -6.758 1.00 97.19 166 MET A C 1
ATOM 1297 O O . MET A 1 166 ? 9.614 1.880 -7.559 1.00 97.19 166 MET A O 1
ATOM 1301 N N . ILE A 1 167 ? 10.383 -0.079 -6.749 1.00 97.00 167 ILE A N 1
ATOM 1302 C CA . ILE A 1 167 ? 11.425 -0.250 -7.768 1.00 97.00 167 ILE A CA 1
ATOM 1303 C C . ILE A 1 167 ? 10.776 -0.915 -8.983 1.00 97.00 167 ILE A C 1
ATOM 1305 O O . ILE A 1 167 ? 10.597 -2.133 -9.003 1.00 97.00 167 ILE A O 1
ATOM 1309 N N . THR A 1 168 ? 10.352 -0.125 -9.967 1.00 95.56 168 THR A N 1
ATOM 1310 C CA . THR A 1 168 ? 9.646 -0.638 -11.152 1.00 95.56 168 THR A CA 1
ATOM 1311 C C . THR A 1 168 ? 10.612 -1.200 -12.187 1.00 95.56 168 THR A C 1
ATOM 1313 O O . THR A 1 168 ? 11.793 -0.861 -12.190 1.00 95.56 168 THR A O 1
ATOM 1316 N N . LYS A 1 169 ? 10.118 -2.047 -13.102 1.00 93.38 169 LYS A N 1
ATOM 1317 C CA . LYS A 1 169 ? 10.961 -2.740 -14.099 1.00 93.38 169 LYS A CA 1
ATOM 1318 C C . LYS A 1 169 ? 12.078 -3.551 -13.420 1.00 93.38 169 LYS A C 1
ATOM 1320 O O . LYS A 1 169 ? 13.220 -3.566 -13.878 1.00 93.38 169 LYS A O 1
ATOM 1325 N N . SER A 1 170 ? 11.766 -4.152 -12.268 1.00 94.81 170 SER A N 1
ATOM 1326 C CA . SER A 1 170 ? 12.738 -4.871 -11.439 1.00 94.81 170 SER A CA 1
ATOM 1327 C C . SER A 1 170 ? 13.278 -6.149 -12.085 1.00 94.81 170 SER A C 1
ATOM 1329 O O . SER A 1 170 ? 14.318 -6.642 -11.658 1.00 94.81 170 SER A O 1
ATOM 1331 N N . ASP A 1 171 ? 12.625 -6.644 -13.139 1.00 92.56 171 ASP A N 1
ATOM 1332 C CA . ASP A 1 171 ? 13.121 -7.697 -14.030 1.00 92.56 171 ASP A CA 1
ATOM 1333 C C . ASP A 1 171 ? 14.526 -7.381 -14.560 1.00 92.56 171 ASP A C 1
ATOM 1335 O O . ASP A 1 171 ? 15.380 -8.258 -14.592 1.00 92.56 171 ASP A O 1
ATOM 1339 N N . LYS A 1 172 ? 14.833 -6.104 -14.831 1.00 92.06 172 LYS A N 1
ATOM 1340 C CA . LYS A 1 172 ? 16.163 -5.662 -15.285 1.00 92.06 172 LYS A CA 1
ATOM 1341 C C . LYS A 1 172 ? 17.292 -5.898 -14.277 1.00 92.06 172 LYS A C 1
ATOM 1343 O O . LYS A 1 172 ? 18.461 -5.774 -14.633 1.00 92.06 172 LYS A O 1
ATOM 1348 N N . LEU A 1 173 ? 16.966 -6.159 -13.011 1.00 93.44 173 LEU A N 1
ATOM 1349 C CA . LEU A 1 173 ? 17.950 -6.456 -11.967 1.00 93.44 173 LEU A CA 1
ATOM 1350 C C . LEU A 1 173 ? 18.284 -7.952 -11.904 1.00 93.44 173 LEU A C 1
ATOM 1352 O O . LEU A 1 173 ? 19.271 -8.323 -11.265 1.00 93.44 173 LEU A O 1
ATOM 1356 N N . ILE A 1 174 ? 17.485 -8.797 -12.560 1.00 91.69 174 ILE A N 1
ATOM 1357 C CA . ILE A 1 174 ? 17.643 -10.247 -12.570 1.00 91.69 174 ILE A CA 1
ATOM 1358 C C . ILE A 1 174 ? 18.731 -10.635 -13.567 1.00 91.69 174 ILE A C 1
ATOM 1360 O O . ILE A 1 174 ? 18.736 -10.203 -14.716 1.00 91.69 174 ILE A O 1
ATOM 1364 N N . VAL A 1 175 ? 19.656 -11.477 -13.112 1.00 90.94 175 VAL A N 1
ATOM 1365 C CA . VAL A 1 175 ? 20.689 -12.096 -13.943 1.00 90.94 175 VAL A CA 1
ATOM 1366 C C . VAL A 1 175 ? 20.354 -13.585 -14.066 1.00 90.94 175 VAL A C 1
ATOM 1368 O O . VAL A 1 175 ? 20.513 -14.323 -13.086 1.00 90.94 175 VAL A O 1
ATOM 1371 N N . PRO A 1 176 ? 19.861 -14.053 -15.231 1.00 87.94 176 PRO A N 1
ATOM 1372 C CA . PRO A 1 176 ? 19.468 -15.446 -15.416 1.00 87.94 176 PRO A CA 1
ATOM 1373 C C . PRO A 1 176 ? 20.604 -16.417 -15.080 1.00 87.94 176 PRO A C 1
ATOM 1375 O O . PRO A 1 176 ? 21.726 -16.277 -15.561 1.00 87.94 176 PRO A O 1
ATOM 1378 N N . GLY A 1 177 ? 20.316 -17.408 -14.233 1.00 90.81 177 GLY A N 1
ATOM 1379 C CA . GLY A 1 177 ? 21.304 -18.401 -13.797 1.00 90.81 177 GLY A CA 1
ATOM 1380 C C . GLY A 1 177 ? 22.319 -17.907 -12.757 1.00 90.81 177 GLY A C 1
ATOM 1381 O O . GLY A 1 177 ? 23.125 -18.712 -12.297 1.00 90.81 177 GLY A O 1
ATOM 1382 N N . ASP A 1 178 ? 22.255 -16.641 -12.328 1.00 93.12 178 ASP A N 1
ATOM 1383 C CA . ASP A 1 178 ? 23.142 -16.082 -11.302 1.00 93.12 178 ASP A CA 1
ATOM 1384 C C . ASP A 1 178 ? 22.354 -15.378 -10.176 1.00 93.12 178 ASP A C 1
ATOM 1386 O O . ASP A 1 178 ? 22.158 -14.152 -10.176 1.00 93.12 178 ASP A O 1
ATOM 1390 N N . PRO A 1 179 ? 21.910 -16.147 -9.161 1.00 91.94 179 PRO A N 1
ATOM 1391 C CA . PRO A 1 179 ? 21.207 -15.598 -8.006 1.00 91.94 179 PRO A CA 1
ATOM 1392 C C . PRO A 1 179 ? 22.041 -14.589 -7.208 1.00 91.94 179 PRO A C 1
ATOM 1394 O O . PRO A 1 179 ? 21.482 -13.639 -6.668 1.00 91.94 179 PRO A O 1
ATOM 1397 N N . LYS A 1 180 ? 23.372 -14.755 -7.154 1.00 93.94 180 LYS A N 1
ATOM 1398 C CA . LYS A 1 180 ? 24.255 -13.872 -6.375 1.00 93.94 180 LYS A CA 1
ATOM 1399 C C . LYS A 1 180 ? 24.363 -12.496 -7.019 1.00 93.94 180 LYS A C 1
ATOM 1401 O O . LYS A 1 180 ? 24.278 -11.482 -6.329 1.00 93.94 180 LYS A O 1
ATOM 1406 N N . SER A 1 181 ? 24.533 -12.449 -8.340 1.00 93.69 181 SER A N 1
ATOM 1407 C CA . SER A 1 181 ? 24.535 -11.179 -9.073 1.00 93.69 181 SER A CA 1
ATOM 1408 C C . SER A 1 181 ? 23.162 -10.512 -9.051 1.00 93.69 181 SER A C 1
ATOM 1410 O O . SER A 1 181 ? 23.087 -9.294 -8.904 1.00 93.69 181 SER A O 1
ATOM 1412 N N . THR A 1 182 ? 22.084 -11.301 -9.107 1.00 93.25 182 THR A N 1
ATOM 1413 C CA . THR A 1 182 ? 20.710 -10.802 -8.936 1.00 93.25 182 THR A CA 1
ATOM 1414 C C . THR A 1 182 ? 20.530 -10.123 -7.577 1.00 93.25 182 THR A C 1
ATOM 1416 O O . THR A 1 182 ? 20.126 -8.964 -7.513 1.00 93.25 182 THR A O 1
ATOM 1419 N N . GLU A 1 183 ? 20.884 -10.802 -6.485 1.00 93.25 183 GLU A N 1
ATOM 1420 C CA . GLU A 1 183 ? 20.810 -10.249 -5.128 1.00 93.25 183 GLU A CA 1
ATOM 1421 C C . GLU A 1 183 ? 21.652 -8.972 -4.996 1.00 93.25 183 GLU A C 1
ATOM 1423 O O . GLU A 1 183 ? 21.167 -7.945 -4.521 1.00 93.25 183 GLU A O 1
ATOM 1428 N N . ARG A 1 184 ? 22.882 -8.983 -5.524 1.00 94.38 184 ARG A N 1
ATOM 1429 C CA . ARG A 1 184 ? 23.756 -7.804 -5.547 1.00 94.38 184 ARG A CA 1
ATOM 1430 C C . ARG A 1 184 ? 23.130 -6.622 -6.292 1.00 94.38 184 ARG A C 1
ATOM 1432 O O . ARG A 1 184 ? 23.272 -5.487 -5.843 1.00 94.38 184 ARG A O 1
ATOM 1439 N N . ASN A 1 185 ? 22.464 -6.860 -7.420 1.00 95.25 185 ASN A N 1
ATOM 1440 C CA . ASN A 1 185 ? 21.791 -5.810 -8.185 1.00 95.25 185 ASN A CA 1
ATOM 1441 C C . ASN A 1 185 ? 20.610 -5.208 -7.417 1.00 95.25 185 ASN A C 1
ATOM 1443 O O . ASN A 1 185 ? 20.449 -3.987 -7.430 1.00 95.25 185 ASN A O 1
ATOM 1447 N N . PHE A 1 186 ? 19.816 -6.035 -6.729 1.00 95.25 186 PHE A N 1
ATOM 1448 C CA . PHE A 1 186 ? 18.744 -5.555 -5.853 1.00 95.25 186 PHE A CA 1
ATOM 1449 C C . PHE A 1 186 ? 19.288 -4.721 -4.692 1.00 95.25 186 PHE A C 1
ATOM 1451 O O . PHE A 1 186 ? 18.773 -3.636 -4.432 1.00 95.25 186 PHE A O 1
ATOM 1458 N N . GLU A 1 187 ? 20.360 -5.176 -4.043 1.00 94.31 187 GLU A N 1
ATOM 1459 C CA . GLU A 1 187 ? 21.002 -4.436 -2.954 1.00 94.31 187 GLU A CA 1
ATOM 1460 C C . GLU A 1 187 ? 21.585 -3.097 -3.426 1.00 94.31 187 GLU A C 1
ATOM 1462 O O . GLU A 1 187 ? 21.398 -2.081 -2.758 1.00 94.31 187 GLU A O 1
ATOM 1467 N N . LEU A 1 188 ? 22.219 -3.052 -4.605 1.00 94.94 188 LEU A N 1
ATOM 1468 C CA . LEU A 1 188 ? 22.694 -1.801 -5.204 1.00 94.94 188 LEU A CA 1
ATOM 1469 C C . LEU A 1 188 ? 21.541 -0.839 -5.508 1.00 94.94 188 LEU A C 1
ATOM 1471 O O . LEU A 1 188 ? 21.620 0.326 -5.132 1.00 94.94 188 LEU A O 1
ATOM 1475 N N . ALA A 1 189 ? 20.466 -1.317 -6.140 1.00 96.00 189 ALA A N 1
ATOM 1476 C CA . ALA A 1 189 ? 19.309 -0.482 -6.459 1.00 96.00 189 ALA A CA 1
ATOM 1477 C C . ALA A 1 189 ? 18.629 0.067 -5.195 1.00 96.00 189 ALA A C 1
ATOM 1479 O O . ALA A 1 189 ? 18.306 1.253 -5.125 1.00 96.00 189 ALA A O 1
ATOM 1480 N N . LYS A 1 190 ? 18.465 -0.781 -4.173 1.00 95.56 190 LYS A N 1
ATOM 1481 C CA . LYS A 1 190 ? 17.941 -0.396 -2.859 1.00 95.56 190 LYS A CA 1
ATOM 1482 C C . LYS A 1 190 ? 18.820 0.667 -2.204 1.00 95.56 190 LYS A C 1
ATOM 1484 O O . LYS A 1 190 ? 18.306 1.668 -1.720 1.00 95.56 190 LYS A O 1
ATOM 1489 N N . ARG A 1 191 ? 20.139 0.475 -2.227 1.00 94.88 191 ARG A N 1
ATOM 1490 C CA . ARG A 1 191 ? 21.098 1.427 -1.668 1.00 94.88 191 ARG A CA 1
ATOM 1491 C C . ARG A 1 191 ? 21.039 2.777 -2.382 1.00 94.88 191 ARG A C 1
ATOM 1493 O O . ARG A 1 191 ? 20.944 3.793 -1.711 1.00 94.88 191 ARG A O 1
ATOM 1500 N N . THR A 1 192 ? 21.032 2.801 -3.716 1.00 95.56 192 THR A N 1
ATOM 1501 C CA . THR A 1 192 ? 20.888 4.046 -4.491 1.00 95.56 192 THR A CA 1
ATOM 1502 C C . THR A 1 192 ? 19.588 4.765 -4.146 1.00 95.56 192 THR A C 1
ATOM 1504 O O . THR A 1 192 ? 19.594 5.966 -3.898 1.00 95.56 192 THR A O 1
ATOM 1507 N N . LEU A 1 193 ? 18.474 4.033 -4.080 1.00 95.31 193 LEU A N 1
ATOM 1508 C CA . LEU A 1 193 ? 17.175 4.582 -3.702 1.00 95.31 193 LEU A CA 1
ATOM 1509 C C . LEU A 1 193 ? 17.232 5.237 -2.314 1.00 95.31 193 LEU A C 1
ATOM 1511 O O . LEU A 1 193 ? 16.835 6.390 -2.162 1.00 95.31 193 LEU A O 1
ATOM 1515 N N . MET A 1 194 ? 17.761 4.520 -1.323 1.00 94.31 194 MET A N 1
ATOM 1516 C CA . MET A 1 194 ? 17.850 4.999 0.056 1.00 94.31 194 MET A CA 1
ATOM 1517 C C . MET A 1 194 ? 18.834 6.156 0.223 1.00 94.31 194 MET A C 1
ATOM 1519 O O . MET A 1 194 ? 18.519 7.092 0.934 1.00 94.31 194 MET A O 1
ATOM 1523 N N . GLU A 1 195 ? 20.011 6.104 -0.400 1.00 93.38 195 GLU A N 1
ATOM 1524 C CA . GLU A 1 195 ? 21.099 7.060 -0.145 1.00 93.38 195 GLU A CA 1
ATOM 1525 C C . GLU A 1 195 ? 21.089 8.268 -1.088 1.00 93.38 195 GLU A C 1
ATOM 1527 O O . GLU A 1 195 ? 21.598 9.320 -0.723 1.00 93.38 195 GLU A O 1
ATOM 1532 N N . GLN A 1 196 ? 20.561 8.130 -2.308 1.00 93.38 196 GLN A N 1
ATOM 1533 C CA . GLN A 1 196 ? 20.637 9.187 -3.326 1.00 93.38 196 GLN A CA 1
ATOM 1534 C C . GLN A 1 196 ? 19.282 9.791 -3.679 1.00 93.38 196 GLN A C 1
ATOM 1536 O O . GLN A 1 196 ? 19.249 10.922 -4.151 1.00 93.38 196 GLN A O 1
ATOM 1541 N N . VAL A 1 197 ? 18.175 9.065 -3.483 1.00 92.81 197 VAL A N 1
ATOM 1542 C CA . VAL A 1 197 ? 16.851 9.539 -3.916 1.00 92.81 197 VAL A CA 1
ATOM 1543 C C . VAL A 1 197 ? 15.993 10.022 -2.754 1.00 92.81 197 VAL A C 1
ATOM 1545 O O . VAL A 1 197 ? 15.345 11.058 -2.859 1.00 92.81 197 VAL A O 1
ATOM 1548 N N . VAL A 1 198 ? 15.966 9.272 -1.653 1.00 93.75 198 VAL A N 1
ATOM 1549 C CA . VAL A 1 198 ? 15.051 9.523 -0.527 1.00 93.75 198 VAL A CA 1
ATOM 1550 C C . VAL A 1 198 ? 15.735 9.375 0.834 1.00 93.75 198 VAL A C 1
ATOM 1552 O O . VAL A 1 198 ? 15.126 8.921 1.801 1.00 93.75 198 VAL A O 1
ATOM 1555 N N . GLU A 1 199 ? 16.995 9.794 0.929 1.00 93.62 199 GLU A N 1
ATOM 1556 C CA . GLU A 1 199 ? 17.796 9.754 2.164 1.00 93.62 199 GLU A CA 1
ATOM 1557 C C . GLU A 1 199 ? 17.094 10.362 3.393 1.00 93.62 199 GLU A C 1
ATOM 1559 O O . GLU A 1 199 ? 17.080 9.701 4.438 1.00 93.62 199 GLU A O 1
ATOM 1564 N N . PRO A 1 200 ? 16.363 11.494 3.290 1.00 92.12 200 PRO A N 1
ATOM 1565 C CA . PRO A 1 200 ? 15.619 12.050 4.422 1.00 92.12 200 PRO A CA 1
ATOM 1566 C C . PRO A 1 200 ? 14.553 11.123 5.031 1.00 92.12 200 PRO A C 1
ATOM 1568 O O . PRO A 1 200 ? 14.150 11.326 6.176 1.00 92.12 200 PRO A O 1
ATOM 1571 N N . LEU A 1 201 ? 14.080 10.098 4.309 1.00 92.69 201 LEU A N 1
ATOM 1572 C CA . LEU A 1 201 ? 13.138 9.115 4.860 1.00 92.69 201 LEU A CA 1
ATOM 1573 C C . LEU A 1 201 ? 13.822 8.118 5.810 1.00 92.69 201 LEU A C 1
ATOM 1575 O O . LEU A 1 201 ? 13.157 7.530 6.665 1.00 92.69 201 LEU A O 1
ATOM 1579 N N . PHE A 1 202 ? 15.138 7.938 5.686 1.00 92.56 202 PHE A N 1
ATOM 1580 C CA . PHE A 1 202 ? 15.909 6.896 6.369 1.00 92.56 202 PHE A CA 1
ATOM 1581 C C . PHE A 1 202 ? 16.852 7.422 7.453 1.00 92.56 202 PHE A C 1
ATOM 1583 O O . PHE A 1 202 ? 17.572 6.631 8.059 1.00 92.56 202 PHE A O 1
ATOM 1590 N N . VAL A 1 203 ? 16.846 8.726 7.733 1.00 90.31 203 VAL A N 1
ATOM 1591 C CA . VAL A 1 203 ? 17.609 9.294 8.852 1.00 90.31 203 VAL A CA 1
ATOM 1592 C C . VAL A 1 203 ? 17.014 8.891 10.206 1.00 90.31 203 VAL A C 1
ATOM 1594 O O . VAL A 1 203 ? 15.839 8.537 10.323 1.00 90.31 203 VAL A O 1
ATOM 1597 N N . ASN A 1 204 ? 17.825 8.965 11.260 1.00 86.25 204 ASN A N 1
ATOM 1598 C CA . ASN A 1 204 ? 17.332 8.763 12.620 1.00 86.25 204 ASN A CA 1
ATOM 1599 C C . ASN A 1 204 ? 16.299 9.843 12.983 1.00 86.25 204 ASN A C 1
ATOM 1601 O O . ASN A 1 204 ? 16.476 11.024 12.700 1.00 86.25 204 ASN A O 1
ATOM 1605 N N . ASN A 1 205 ? 15.256 9.417 13.677 1.00 84.62 205 ASN A N 1
ATOM 1606 C CA . ASN A 1 205 ? 14.043 10.141 14.050 1.00 84.62 205 ASN A CA 1
ATOM 1607 C C . ASN A 1 205 ? 13.230 10.675 12.862 1.00 84.62 205 ASN A C 1
ATOM 1609 O O . ASN A 1 205 ? 12.558 11.696 12.982 1.00 84.62 205 ASN A O 1
ATOM 1613 N N . SER A 1 206 ? 13.280 9.995 11.712 1.00 86.62 206 SER A N 1
ATOM 1614 C CA . SER A 1 206 ? 12.454 10.363 10.556 1.00 86.62 206 SER A CA 1
ATOM 1615 C C . SER A 1 206 ? 10.963 10.057 10.777 1.00 86.62 206 SER A C 1
ATOM 1617 O O . SER A 1 206 ? 10.108 10.737 10.209 1.00 86.62 206 SER A O 1
ATOM 1619 N N . ASP A 1 207 ? 10.656 9.040 11.595 1.00 89.00 207 ASP A N 1
ATOM 1620 C CA . ASP A 1 207 ? 9.308 8.518 11.886 1.00 89.00 207 ASP A CA 1
ATOM 1621 C C . ASP A 1 207 ? 8.469 8.177 10.641 1.00 89.00 207 ASP A C 1
ATOM 1623 O O . ASP A 1 207 ? 7.245 8.057 10.707 1.00 89.00 207 ASP A O 1
ATOM 1627 N N . TRP A 1 208 ? 9.120 7.981 9.491 1.00 91.56 208 TRP A N 1
ATOM 1628 C CA . TRP A 1 208 ? 8.453 7.582 8.258 1.00 91.56 208 TRP A CA 1
ATOM 1629 C C . TRP A 1 208 ? 8.294 6.059 8.187 1.00 91.56 208 TRP A C 1
ATOM 1631 O O . TRP A 1 208 ? 9.295 5.337 8.228 1.00 91.56 208 TRP A O 1
ATOM 1641 N N . PRO A 1 209 ? 7.061 5.549 8.023 1.00 93.88 209 PRO A N 1
ATOM 1642 C CA . PRO A 1 209 ? 6.820 4.148 7.711 1.00 93.88 209 PRO A CA 1
ATOM 1643 C C . PRO A 1 209 ? 7.095 3.907 6.223 1.00 93.88 209 PRO A C 1
ATOM 1645 O O . PRO A 1 209 ? 6.392 4.455 5.369 1.00 93.88 209 PRO A O 1
ATOM 1648 N N . VAL A 1 210 ? 8.100 3.092 5.900 1.00 95.81 210 VAL A N 1
ATOM 1649 C CA . VAL A 1 210 ? 8.535 2.873 4.513 1.00 95.81 210 VAL A CA 1
ATOM 1650 C C . VAL A 1 210 ? 8.528 1.390 4.147 1.00 95.81 210 VAL A C 1
ATOM 1652 O O . VAL A 1 210 ? 9.090 0.552 4.850 1.00 95.81 210 VAL A O 1
ATOM 1655 N N . PHE A 1 211 ? 7.930 1.072 3.000 1.00 96.81 211 PHE A N 1
ATOM 1656 C CA . PHE A 1 211 ? 7.953 -0.253 2.383 1.00 96.81 211 PHE A CA 1
ATOM 1657 C C . PHE A 1 211 ? 8.672 -0.184 1.030 1.00 96.81 211 PHE A C 1
ATOM 1659 O O . PHE A 1 211 ? 8.184 0.451 0.101 1.00 96.81 211 PHE A O 1
ATOM 1666 N N . ILE A 1 212 ? 9.822 -0.846 0.889 1.00 97.19 212 ILE A N 1
ATOM 1667 C CA . ILE A 1 212 ? 10.512 -0.995 -0.398 1.00 97.19 212 ILE A CA 1
ATOM 1668 C C . ILE A 1 212 ? 10.014 -2.265 -1.082 1.00 97.19 212 ILE A C 1
ATOM 1670 O O . ILE A 1 212 ? 10.186 -3.369 -0.558 1.00 97.19 212 ILE A O 1
ATOM 1674 N N . CYS A 1 213 ? 9.428 -2.106 -2.268 1.00 97.38 213 CYS A N 1
ATOM 1675 C CA . CYS A 1 213 ? 8.829 -3.195 -3.028 1.00 97.38 213 CYS A CA 1
ATOM 1676 C C . CYS A 1 213 ? 9.303 -3.179 -4.489 1.00 97.38 213 CYS A C 1
ATOM 1678 O O . CYS A 1 213 ? 8.860 -2.336 -5.275 1.00 97.38 213 CYS A O 1
ATOM 1680 N N . PRO A 1 214 ? 10.193 -4.094 -4.903 1.00 96.94 214 PRO A N 1
ATOM 1681 C CA . PRO A 1 214 ? 10.516 -4.247 -6.310 1.00 96.94 214 PRO A CA 1
ATOM 1682 C C . PRO A 1 214 ? 9.352 -4.886 -7.053 1.00 96.94 214 PRO A C 1
ATOM 1684 O O . PRO A 1 214 ? 8.876 -5.944 -6.646 1.00 96.94 214 PRO A O 1
ATOM 1687 N N . VAL A 1 215 ? 8.936 -4.279 -8.164 1.00 96.38 215 VAL A N 1
ATOM 1688 C CA . VAL A 1 215 ? 7.803 -4.732 -8.974 1.00 96.38 215 VAL A CA 1
ATOM 1689 C C . VAL A 1 215 ? 8.152 -4.822 -10.458 1.00 96.38 215 VAL A C 1
ATOM 1691 O O . VAL A 1 215 ? 8.819 -3.951 -11.026 1.00 96.38 215 VAL A O 1
ATOM 1694 N N . SER A 1 216 ? 7.639 -5.858 -11.114 1.00 93.81 216 SER A N 1
ATOM 1695 C CA . SER A 1 216 ? 7.728 -6.010 -12.566 1.00 93.81 216 SER A CA 1
ATOM 1696 C C . SER A 1 216 ? 6.497 -6.718 -13.119 1.00 93.81 216 SER A C 1
ATOM 1698 O O . SER A 1 216 ? 5.865 -7.505 -12.421 1.00 93.81 216 SER A O 1
ATOM 1700 N N . LEU A 1 217 ? 6.153 -6.424 -14.371 1.00 89.69 217 LEU A N 1
ATOM 1701 C CA . LEU A 1 217 ? 5.155 -7.177 -15.130 1.00 89.69 217 LEU A CA 1
ATOM 1702 C C . LEU A 1 217 ? 5.756 -8.389 -15.850 1.00 89.69 217 LEU A C 1
ATOM 1704 O O . LEU A 1 217 ? 5.002 -9.271 -16.260 1.00 89.69 217 LEU A O 1
ATOM 1708 N N . GLY A 1 218 ? 7.076 -8.414 -16.032 1.00 84.88 218 GLY A N 1
ATOM 1709 C CA . GLY A 1 218 ? 7.758 -9.395 -16.860 1.00 84.88 218 GLY A CA 1
ATOM 1710 C C . GLY A 1 218 ? 8.913 -8.808 -17.668 1.00 84.88 218 GLY A C 1
ATOM 1711 O O . GLY A 1 218 ? 9.191 -7.609 -17.607 1.00 84.88 218 GLY A O 1
ATOM 1712 N N . GLU A 1 219 ? 9.567 -9.674 -18.430 1.00 80.88 219 GLU A N 1
ATOM 1713 C CA . GLU A 1 219 ? 10.784 -9.391 -19.192 1.00 80.88 219 GLU A CA 1
ATOM 1714 C C . GLU A 1 219 ? 10.458 -8.931 -20.622 1.00 80.88 219 GLU A C 1
ATOM 1716 O O . GLU A 1 219 ? 9.464 -9.350 -21.215 1.00 80.88 219 GLU A O 1
ATOM 1721 N N . GLU A 1 220 ? 11.302 -8.048 -21.166 1.00 71.00 220 GLU A N 1
ATOM 1722 C CA . GLU A 1 220 ? 11.334 -7.626 -22.582 1.00 71.00 220 GLU A CA 1
ATOM 1723 C C . GLU A 1 220 ? 10.024 -7.077 -23.188 1.00 71.00 220 GLU A C 1
ATOM 1725 O O . GLU A 1 220 ? 9.925 -6.864 -24.394 1.00 71.00 220 GLU A O 1
ATOM 1730 N N . LEU A 1 221 ? 9.058 -6.687 -22.350 1.00 65.88 221 LEU A N 1
ATOM 1731 C CA . LEU A 1 221 ? 7.734 -6.186 -22.761 1.00 65.88 221 LEU A CA 1
ATOM 1732 C C . LEU A 1 221 ? 7.746 -4.892 -23.607 1.00 65.88 221 LEU A C 1
ATOM 1734 O O . LEU A 1 221 ? 6.709 -4.490 -24.127 1.00 65.88 221 LEU A O 1
ATOM 1738 N N . ASN A 1 222 ? 8.890 -4.207 -23.718 1.00 56.84 222 ASN A N 1
ATOM 1739 C CA . ASN A 1 222 ? 9.047 -2.940 -24.449 1.00 56.84 222 ASN A CA 1
ATOM 1740 C C . ASN A 1 222 ? 10.000 -3.027 -25.657 1.00 56.84 222 ASN A C 1
ATOM 1742 O O . ASN A 1 222 ? 10.287 -1.988 -26.254 1.00 56.84 222 ASN A O 1
ATOM 1746 N N . GLY A 1 223 ? 10.520 -4.213 -25.989 1.00 56.00 223 GLY A N 1
ATOM 1747 C CA . GLY A 1 223 ? 11.559 -4.373 -27.012 1.00 56.00 223 GLY A CA 1
ATOM 1748 C C . GLY A 1 223 ? 11.199 -5.405 -28.069 1.00 56.00 223 GLY A C 1
ATOM 1749 O O . GLY A 1 223 ? 10.997 -5.050 -29.228 1.00 56.00 223 GLY A O 1
ATOM 1750 N N . ASP A 1 224 ? 11.108 -6.666 -27.660 1.00 54.84 224 ASP A N 1
ATOM 1751 C CA . ASP A 1 224 ? 10.935 -7.788 -28.572 1.00 54.84 224 ASP A CA 1
ATOM 1752 C C . ASP A 1 224 ? 9.595 -8.476 -28.309 1.00 54.84 224 ASP A C 1
ATOM 1754 O O . ASP A 1 224 ? 9.423 -9.222 -27.347 1.00 54.84 224 ASP A O 1
ATOM 1758 N N . VAL A 1 225 ? 8.622 -8.208 -29.179 1.00 54.34 225 VAL A N 1
ATOM 1759 C CA . VAL A 1 225 ? 7.276 -8.794 -29.104 1.00 54.34 225 VAL A CA 1
ATOM 1760 C C . VAL A 1 225 ? 7.321 -10.328 -29.154 1.00 54.34 225 VAL A C 1
ATOM 1762 O O . VAL A 1 225 ? 6.415 -10.979 -28.640 1.00 54.34 225 VAL A O 1
ATOM 1765 N N . LEU A 1 226 ? 8.371 -10.915 -29.741 1.00 53.22 226 LEU A N 1
ATOM 1766 C CA . LEU A 1 226 ? 8.523 -12.365 -29.858 1.00 53.22 226 LEU A CA 1
ATOM 1767 C C . LEU A 1 226 ? 9.084 -13.010 -28.583 1.00 53.22 226 LEU A C 1
ATOM 1769 O O . LEU A 1 226 ? 8.802 -14.182 -28.340 1.00 53.22 226 LEU A O 1
ATOM 1773 N N . ASN A 1 227 ? 9.840 -12.258 -27.774 1.00 59.44 227 ASN A N 1
ATOM 1774 C CA . ASN A 1 227 ? 10.532 -12.763 -26.581 1.00 59.44 227 ASN A CA 1
ATOM 1775 C C . ASN A 1 227 ? 9.979 -12.207 -25.255 1.00 59.44 227 ASN A C 1
ATOM 1777 O O . ASN A 1 227 ? 10.301 -12.727 -24.186 1.00 59.44 227 ASN A O 1
ATOM 1781 N N . GLY A 1 228 ? 9.097 -11.203 -25.310 1.00 67.88 228 GLY A N 1
ATOM 1782 C CA . GLY A 1 228 ? 8.437 -10.640 -24.139 1.00 67.88 228 GLY A CA 1
ATOM 1783 C C . GLY A 1 228 ? 7.656 -11.690 -23.347 1.00 67.88 228 GLY A C 1
ATOM 1784 O O . GLY A 1 228 ? 6.781 -12.377 -23.878 1.00 67.88 228 GLY A O 1
ATOM 1785 N N . ARG A 1 229 ? 7.935 -11.792 -22.045 1.00 79.00 229 ARG A N 1
ATOM 1786 C CA . ARG A 1 229 ? 7.281 -12.757 -21.155 1.00 79.00 229 ARG A CA 1
ATOM 1787 C C . ARG A 1 229 ? 6.624 -12.050 -19.988 1.00 79.00 229 ARG A C 1
ATOM 1789 O O . ARG A 1 229 ? 7.294 -11.409 -19.189 1.00 79.00 229 ARG A O 1
ATOM 1796 N N . ILE A 1 230 ? 5.317 -12.244 -19.839 1.00 83.31 230 ILE A N 1
ATOM 1797 C CA . ILE A 1 230 ? 4.571 -11.787 -18.665 1.00 83.31 230 ILE A CA 1
ATOM 1798 C C . ILE A 1 230 ? 4.834 -12.753 -17.505 1.00 83.31 230 ILE A C 1
ATOM 1800 O O . ILE A 1 230 ? 4.365 -13.892 -17.515 1.00 83.31 230 ILE A O 1
ATOM 1804 N N . ASP A 1 231 ? 5.574 -12.280 -16.507 1.00 86.69 231 ASP A N 1
ATOM 1805 C CA . ASP A 1 231 ? 5.861 -12.987 -15.255 1.00 86.69 231 ASP A CA 1
ATOM 1806 C C . ASP A 1 231 ? 5.872 -11.970 -14.098 1.00 86.69 231 ASP A C 1
ATOM 1808 O O 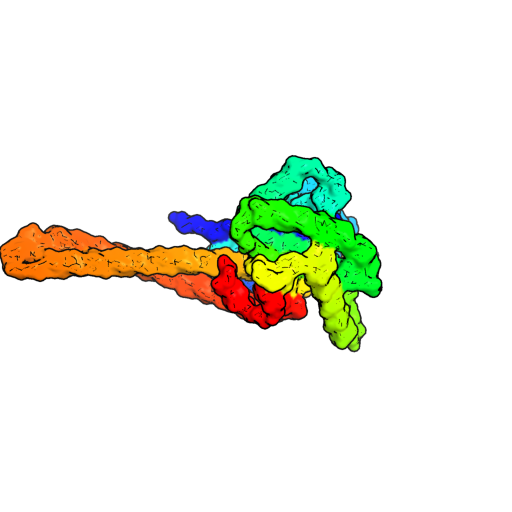. ASP A 1 231 ? 6.921 -11.426 -13.744 1.00 86.69 231 ASP A O 1
ATOM 1812 N N . PRO A 1 232 ? 4.689 -11.599 -13.566 1.00 89.19 232 PRO A N 1
ATOM 1813 C CA . PRO A 1 232 ? 4.582 -10.506 -12.612 1.00 89.19 232 PRO A CA 1
ATOM 1814 C C . PRO A 1 232 ? 5.307 -10.793 -11.293 1.00 89.19 232 PRO A C 1
ATOM 1816 O O . PRO A 1 232 ? 5.024 -11.772 -10.603 1.00 89.19 232 PRO A O 1
ATOM 1819 N N . ILE A 1 233 ? 6.164 -9.865 -10.875 1.00 91.75 233 ILE A N 1
ATOM 1820 C CA . ILE A 1 233 ? 6.885 -9.912 -9.600 1.00 91.75 233 ILE A CA 1
ATOM 1821 C C . ILE A 1 233 ? 6.260 -8.894 -8.653 1.00 91.75 233 ILE A C 1
ATOM 1823 O O . ILE A 1 233 ? 6.243 -7.702 -8.958 1.00 91.75 233 ILE A O 1
ATOM 1827 N N . ASN A 1 234 ? 5.757 -9.364 -7.504 1.00 94.81 234 ASN A N 1
ATOM 1828 C CA . ASN A 1 234 ? 5.257 -8.553 -6.380 1.00 94.81 234 ASN A CA 1
ATOM 1829 C C . ASN A 1 234 ? 4.181 -7.497 -6.717 1.00 94.81 234 ASN A C 1
ATOM 1831 O O . ASN A 1 234 ? 3.843 -6.677 -5.871 1.00 94.81 234 ASN A O 1
ATOM 1835 N N . ILE A 1 235 ? 3.604 -7.508 -7.920 1.00 94.62 235 ILE A N 1
ATOM 1836 C CA . ILE A 1 235 ? 2.711 -6.454 -8.435 1.00 94.62 235 ILE A CA 1
ATOM 1837 C C . ILE A 1 235 ? 1.486 -6.177 -7.546 1.00 94.62 235 ILE A C 1
ATOM 1839 O O . ILE A 1 235 ? 0.963 -5.068 -7.533 1.00 94.62 235 ILE A O 1
ATOM 1843 N N . HIS A 1 236 ? 1.035 -7.166 -6.781 1.00 94.06 236 HIS A N 1
ATOM 1844 C CA . HIS A 1 236 ? -0.087 -7.031 -5.855 1.00 94.06 236 HIS A CA 1
ATOM 1845 C C . HIS A 1 236 ? 0.322 -6.472 -4.478 1.00 94.06 236 HIS A C 1
ATOM 1847 O O . HIS A 1 236 ? -0.519 -5.914 -3.778 1.00 94.06 236 HIS A O 1
ATOM 1853 N N . LEU A 1 237 ? 1.591 -6.590 -4.070 1.00 95.88 237 LEU A N 1
ATOM 1854 C CA . LEU A 1 237 ? 2.027 -6.291 -2.700 1.00 95.88 237 LEU A CA 1
ATOM 1855 C C . LEU A 1 237 ? 1.880 -4.817 -2.292 1.00 95.88 237 LEU A C 1
ATOM 1857 O O . LEU A 1 237 ? 1.389 -4.591 -1.187 1.00 95.88 237 LEU A O 1
ATOM 1861 N N . PRO A 1 238 ? 2.213 -3.806 -3.126 1.00 95.56 238 PRO A N 1
ATOM 1862 C CA . PRO A 1 238 ? 1.985 -2.402 -2.767 1.00 95.56 238 PRO A CA 1
ATOM 1863 C C . PRO A 1 238 ? 0.527 -2.131 -2.384 1.00 95.56 238 PRO A C 1
ATOM 1865 O O . PRO A 1 238 ? 0.242 -1.458 -1.395 1.00 95.56 238 PRO A O 1
ATOM 1868 N N . MET A 1 239 ? -0.403 -2.729 -3.135 1.00 93.56 239 MET A N 1
ATOM 1869 C CA . MET A 1 239 ? -1.833 -2.623 -2.876 1.00 93.56 239 MET A CA 1
ATOM 1870 C C . MET A 1 239 ? -2.224 -3.312 -1.568 1.00 93.56 239 MET A C 1
ATOM 1872 O O . MET A 1 239 ? -2.912 -2.707 -0.751 1.00 93.56 239 MET A O 1
ATOM 1876 N N . LEU A 1 240 ? -1.762 -4.546 -1.334 1.00 93.62 240 LEU A N 1
ATOM 1877 C CA . LEU A 1 240 ? -2.044 -5.256 -0.080 1.00 93.62 240 LEU A CA 1
ATOM 1878 C C . LEU A 1 240 ? -1.502 -4.500 1.142 1.00 93.62 240 LEU A C 1
ATOM 1880 O O . LEU A 1 240 ? -2.145 -4.494 2.190 1.00 93.62 240 LEU A O 1
ATOM 1884 N N . TYR A 1 241 ? -0.364 -3.814 1.001 1.00 94.94 241 TYR A N 1
ATOM 1885 C CA . TYR A 1 241 ? 0.189 -2.965 2.052 1.00 94.94 241 TYR A CA 1
ATOM 1886 C C . TYR A 1 241 ? -0.736 -1.783 2.349 1.00 94.94 241 TYR A C 1
ATOM 1888 O O . TYR A 1 241 ? -1.159 -1.616 3.493 1.00 94.94 241 TYR A O 1
ATOM 1896 N N . ALA A 1 242 ? -1.154 -1.029 1.330 1.00 93.50 242 ALA A N 1
ATOM 1897 C CA . ALA A 1 242 ? -2.113 0.059 1.518 1.00 93.50 242 ALA A CA 1
ATOM 1898 C C . ALA A 1 242 ? -3.453 -0.427 2.116 1.00 93.50 242 ALA A C 1
ATOM 1900 O O . ALA A 1 242 ? -4.024 0.230 2.989 1.00 93.50 242 ALA A O 1
ATOM 1901 N N . MET A 1 243 ? -3.928 -1.609 1.707 1.00 91.81 243 MET A N 1
ATOM 1902 C CA . MET A 1 243 ? -5.114 -2.255 2.282 1.00 91.81 243 MET A CA 1
ATOM 1903 C C . MET A 1 243 ? -4.931 -2.594 3.765 1.00 91.81 243 MET A C 1
ATOM 1905 O O . MET A 1 243 ? -5.847 -2.368 4.553 1.00 91.81 243 MET A O 1
ATOM 1909 N N . SER A 1 244 ? -3.765 -3.118 4.157 1.00 93.00 244 SER A N 1
ATOM 1910 C CA . SER A 1 244 ? -3.475 -3.481 5.549 1.00 93.00 244 SER A CA 1
ATOM 1911 C C . SER A 1 244 ? -3.503 -2.269 6.484 1.00 93.00 244 SER A C 1
ATOM 1913 O O . SER A 1 244 ? -4.090 -2.358 7.561 1.00 93.00 244 SER A O 1
ATOM 1915 N N . ILE A 1 245 ? -2.980 -1.118 6.041 1.00 91.75 245 ILE A N 1
ATOM 1916 C CA . ILE A 1 245 ? -3.025 0.149 6.789 1.00 91.75 245 ILE A CA 1
ATOM 1917 C C . ILE A 1 245 ? -4.475 0.566 7.045 1.00 91.75 245 ILE A C 1
ATOM 1919 O O . ILE A 1 245 ? -4.871 0.833 8.180 1.00 91.75 245 ILE A O 1
ATOM 1923 N N . ALA A 1 246 ? -5.291 0.588 5.993 1.00 90.38 246 ALA A N 1
ATOM 1924 C CA . ALA A 1 246 ? -6.685 0.993 6.100 1.00 90.38 246 ALA A CA 1
ATOM 1925 C C . ALA A 1 246 ? -7.517 0.033 6.954 1.00 90.38 246 ALA A C 1
ATOM 1927 O O . ALA A 1 246 ? -8.334 0.460 7.771 1.00 90.38 246 ALA A O 1
ATOM 1928 N N . LEU A 1 247 ? -7.298 -1.273 6.789 1.00 91.12 247 LEU A N 1
ATOM 1929 C CA . LEU A 1 247 ? -8.008 -2.282 7.559 1.00 91.12 247 LEU A CA 1
ATOM 1930 C C . LEU A 1 247 ? -7.614 -2.222 9.038 1.00 91.12 247 LEU A C 1
ATOM 1932 O O . LEU A 1 247 ? -8.487 -2.337 9.893 1.00 91.12 247 LEU A O 1
ATOM 1936 N N . LYS A 1 248 ? -6.340 -1.956 9.350 1.00 91.81 248 LYS A N 1
ATOM 1937 C CA . LYS A 1 248 ? -5.876 -1.731 10.723 1.00 91.81 248 LYS A CA 1
ATOM 1938 C C . LYS A 1 248 ? -6.576 -0.538 11.373 1.00 91.81 248 LYS A C 1
ATOM 1940 O O . LYS A 1 248 ? -7.099 -0.675 12.476 1.00 91.81 248 LYS A O 1
ATOM 1945 N N . GLN A 1 249 ? -6.661 0.591 10.672 1.00 89.00 249 GLN A N 1
ATOM 1946 C CA . GLN A 1 249 ? -7.378 1.774 11.162 1.00 89.00 249 GLN A CA 1
ATOM 1947 C C . GLN A 1 249 ? -8.868 1.480 11.389 1.00 89.00 249 GLN A C 1
ATOM 1949 O O . GLN A 1 249 ? -9.432 1.861 12.414 1.00 89.00 249 GLN A O 1
ATOM 1954 N N . ALA A 1 250 ? -9.506 0.747 10.472 1.00 89.56 250 ALA A N 1
ATOM 1955 C CA . ALA A 1 250 ? -10.899 0.332 10.627 1.00 89.56 250 ALA A CA 1
ATOM 1956 C C . ALA A 1 250 ? -11.103 -0.615 11.826 1.00 89.56 250 ALA A C 1
ATOM 1958 O O . ALA A 1 250 ? -12.100 -0.494 12.540 1.00 89.56 250 ALA A O 1
ATOM 1959 N N . ILE A 1 251 ? -10.160 -1.531 12.070 1.00 92.06 251 ILE A N 1
ATOM 1960 C CA . ILE A 1 251 ? -10.146 -2.422 13.240 1.00 92.06 251 ILE A CA 1
ATOM 1961 C C . ILE A 1 251 ? -10.053 -1.609 14.532 1.00 92.06 251 ILE A C 1
ATOM 1963 O O . ILE A 1 251 ? -10.822 -1.867 15.455 1.00 92.06 251 ILE A O 1
ATOM 1967 N N . ASP A 1 252 ? -9.161 -0.621 14.601 1.00 91.44 252 ASP A N 1
ATOM 1968 C CA . ASP A 1 252 ? -8.983 0.202 15.803 1.00 91.44 252 ASP A CA 1
ATOM 1969 C C . ASP A 1 252 ? -10.249 1.003 16.132 1.00 91.44 252 ASP A C 1
ATOM 1971 O O . ASP A 1 252 ? -10.726 0.975 17.267 1.00 91.44 252 ASP A O 1
ATOM 1975 N N . ILE A 1 253 ? -10.877 1.612 15.121 1.00 91.06 253 ILE A N 1
ATOM 1976 C CA . ILE A 1 253 ? -12.157 2.319 15.282 1.00 91.06 253 ILE A CA 1
ATOM 1977 C C . ILE A 1 253 ? -13.251 1.368 15.792 1.00 91.06 253 ILE A C 1
ATOM 1979 O O . ILE A 1 253 ? -14.001 1.711 16.709 1.00 91.06 253 ILE A O 1
ATOM 1983 N N . LYS A 1 254 ? -13.340 0.154 15.232 1.00 91.88 254 LYS A N 1
ATOM 1984 C CA . LYS A 1 254 ? -14.322 -0.855 15.661 1.00 91.88 254 LYS A CA 1
ATOM 1985 C C . LYS A 1 254 ? -14.056 -1.373 17.075 1.00 91.88 254 LYS A C 1
ATOM 1987 O O . LYS A 1 254 ? -15.011 -1.649 17.800 1.00 91.88 254 LYS A O 1
ATOM 1992 N N . LYS A 1 255 ? -12.792 -1.490 17.492 1.00 94.31 255 LYS A N 1
ATOM 1993 C CA . LYS A 1 255 ? -12.425 -1.836 18.876 1.00 94.31 255 LYS A CA 1
ATOM 1994 C C . LYS A 1 255 ? -12.919 -0.782 19.854 1.00 94.31 255 LYS A C 1
ATOM 1996 O O . LYS A 1 255 ? -13.529 -1.132 20.865 1.00 94.31 255 LYS A O 1
ATOM 2001 N N . ASP A 1 256 ? -12.721 0.491 19.533 1.00 94.38 256 ASP A N 1
ATOM 2002 C CA . ASP A 1 256 ? -13.212 1.594 20.355 1.00 94.38 256 ASP A CA 1
ATOM 2003 C C . ASP A 1 256 ? -14.741 1.606 20.441 1.00 94.38 256 ASP A C 1
ATOM 2005 O O . ASP A 1 256 ? -15.300 1.767 21.529 1.00 94.38 256 ASP A O 1
ATOM 2009 N N . GLU A 1 257 ? -15.433 1.388 19.320 1.00 93.75 257 GLU A N 1
ATOM 2010 C CA . GLU A 1 257 ? -16.893 1.265 19.281 1.00 93.75 257 GLU A CA 1
ATOM 2011 C C . GLU A 1 257 ? -17.392 0.101 20.151 1.00 93.75 257 GLU A C 1
ATOM 2013 O O . GLU A 1 257 ? -18.278 0.287 20.992 1.00 93.75 257 GLU A O 1
ATOM 2018 N N . TYR A 1 258 ? -16.792 -1.081 20.002 1.00 94.56 258 TYR A N 1
ATOM 2019 C CA . TYR A 1 258 ? -17.115 -2.256 20.807 1.00 94.56 258 TYR A CA 1
ATOM 2020 C C . TYR A 1 258 ? -16.947 -1.974 22.305 1.00 94.56 258 TYR A C 1
ATOM 2022 O O . TYR A 1 258 ? -17.867 -2.216 23.091 1.00 94.56 258 TYR A O 1
ATOM 2030 N N . ASN A 1 259 ? -15.811 -1.394 22.700 1.00 95.31 259 ASN A N 1
ATOM 2031 C CA . ASN A 1 259 ? -15.530 -1.057 24.094 1.00 95.31 259 ASN A CA 1
ATOM 2032 C C . ASN A 1 259 ? -16.549 -0.055 24.658 1.00 95.31 259 ASN A C 1
ATOM 2034 O O . ASN A 1 259 ? -17.013 -0.215 25.788 1.00 95.31 259 ASN A O 1
ATOM 2038 N N . ARG A 1 260 ? -16.959 0.950 23.870 1.00 95.19 260 ARG A N 1
ATOM 2039 C CA . ARG A 1 260 ? -18.015 1.898 24.268 1.00 95.19 260 ARG A CA 1
ATOM 2040 C C . ARG A 1 260 ? -19.347 1.191 24.505 1.00 95.19 260 ARG A C 1
ATOM 2042 O O . ARG A 1 260 ? -19.976 1.439 25.528 1.00 95.19 260 ARG A O 1
ATOM 2049 N N . LEU A 1 261 ? -19.761 0.292 23.610 1.00 93.88 261 LEU A N 1
ATOM 2050 C CA . LEU A 1 261 ? -21.018 -0.452 23.751 1.00 93.88 261 LEU A CA 1
ATOM 2051 C C . LEU A 1 261 ? -21.015 -1.366 24.982 1.00 93.88 261 LEU A C 1
ATOM 2053 O O . LEU A 1 261 ? -21.994 -1.387 25.728 1.00 93.88 261 LEU A O 1
ATOM 2057 N N . VAL A 1 262 ? -19.909 -2.070 25.232 1.00 94.81 262 VAL A N 1
ATOM 2058 C CA . VAL A 1 262 ? -19.748 -2.92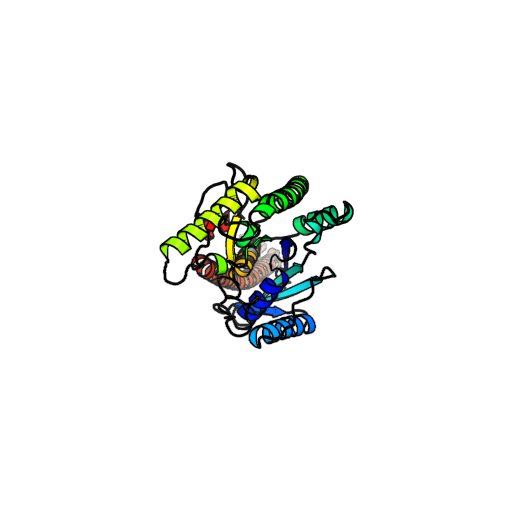8 26.418 1.00 94.81 262 VAL A CA 1
ATOM 2059 C C . VAL A 1 262 ? -19.791 -2.106 27.710 1.00 94.81 262 VAL A C 1
ATOM 2061 O O . VAL A 1 262 ? -20.456 -2.500 28.673 1.00 94.81 262 VAL A O 1
ATOM 2064 N N . ASN A 1 263 ? -19.143 -0.940 27.732 1.00 95.12 263 ASN A N 1
ATOM 2065 C CA . ASN A 1 263 ? -19.174 -0.037 28.884 1.00 95.12 263 ASN A CA 1
ATOM 2066 C C . ASN A 1 263 ? -20.582 0.531 29.124 1.00 95.12 263 ASN A C 1
ATOM 2068 O O . ASN A 1 263 ? -21.055 0.526 30.261 1.00 95.12 263 ASN A O 1
ATOM 2072 N N . SER A 1 264 ? -21.291 0.953 28.071 1.00 93.94 264 SER A N 1
ATOM 2073 C CA . SER A 1 264 ? -22.682 1.420 28.169 1.00 93.94 264 SER A CA 1
ATOM 2074 C C . SER A 1 264 ? -23.624 0.327 28.670 1.00 93.94 264 SER A C 1
ATOM 2076 O O . SER A 1 264 ? -24.427 0.580 29.566 1.00 93.94 264 SER A O 1
ATOM 2078 N N . ALA A 1 265 ? -23.483 -0.904 28.169 1.00 92.62 265 ALA A N 1
ATOM 2079 C CA . ALA A 1 265 ? -24.251 -2.046 28.656 1.00 92.62 265 ALA A CA 1
ATOM 2080 C C . ALA A 1 265 ? -23.988 -2.327 30.143 1.00 92.62 265 ALA A C 1
ATOM 2082 O O . ALA A 1 265 ? -24.920 -2.579 30.907 1.00 92.62 265 ALA A O 1
ATOM 2083 N N . SER A 1 266 ? -22.724 -2.261 30.565 1.00 93.75 266 SER A N 1
ATOM 2084 C CA . SER A 1 266 ? -22.327 -2.485 31.960 1.00 93.75 266 SER A CA 1
ATOM 2085 C C . SER A 1 266 ? -22.887 -1.404 32.889 1.00 93.75 266 SER A C 1
ATOM 2087 O O . SER A 1 266 ? -23.419 -1.719 33.954 1.00 93.75 266 SER A O 1
ATOM 2089 N N . ASN A 1 267 ? -22.846 -0.139 32.462 1.00 94.00 267 ASN A N 1
ATOM 2090 C CA . ASN A 1 267 ? -23.437 0.978 33.197 1.00 94.00 267 ASN A CA 1
ATOM 2091 C C . ASN A 1 267 ? -24.962 0.851 33.307 1.00 94.00 267 ASN A C 1
ATOM 2093 O O . ASN A 1 267 ? -25.503 1.018 34.397 1.00 94.00 267 ASN A O 1
ATOM 2097 N N . ALA A 1 268 ? -25.648 0.500 32.216 1.00 91.25 268 ALA A N 1
ATOM 2098 C CA . ALA A 1 268 ? -27.095 0.292 32.212 1.00 91.25 268 ALA A CA 1
ATOM 2099 C C . ALA A 1 268 ? -27.513 -0.857 33.150 1.00 91.25 268 ALA A C 1
ATOM 2101 O O . ALA A 1 268 ? -28.442 -0.697 33.939 1.00 91.25 268 ALA A O 1
ATOM 2102 N N . LYS A 1 269 ? -26.760 -1.970 33.171 1.00 91.56 269 LYS A N 1
ATOM 2103 C CA . LYS A 1 269 ? -26.975 -3.062 34.142 1.00 91.56 269 LYS A CA 1
ATOM 2104 C C . LYS A 1 269 ? -26.784 -2.613 35.586 1.00 91.56 269 LYS A C 1
ATOM 2106 O O . LYS A 1 269 ? -27.552 -3.019 36.455 1.00 91.56 269 LYS A O 1
ATOM 2111 N N . ARG A 1 270 ? -25.772 -1.782 35.857 1.00 91.94 270 ARG A N 1
ATOM 2112 C CA . ARG A 1 270 ? -25.543 -1.233 37.199 1.00 91.94 270 ARG A CA 1
ATOM 2113 C C . ARG A 1 270 ? -26.727 -0.372 37.641 1.00 91.94 270 ARG A C 1
ATOM 2115 O O . ARG A 1 270 ? -27.250 -0.596 38.726 1.00 91.94 270 ARG A O 1
ATOM 2122 N N . VAL A 1 271 ? -27.209 0.518 36.775 1.00 89.69 271 VAL A N 1
ATOM 2123 C CA . VAL A 1 271 ? -28.395 1.353 37.035 1.00 89.69 271 VAL A CA 1
ATOM 2124 C C . VAL A 1 271 ? -29.640 0.491 37.288 1.00 89.69 271 VAL A C 1
ATOM 2126 O O . VAL A 1 271 ? -30.340 0.693 38.277 1.00 89.69 271 VAL A O 1
ATOM 2129 N N . ALA A 1 272 ? -29.878 -0.538 36.469 1.00 87.31 272 ALA A N 1
ATOM 2130 C CA . ALA A 1 272 ? -30.982 -1.474 36.688 1.00 87.31 272 ALA A CA 1
ATOM 2131 C C . ALA A 1 272 ? -30.866 -2.199 38.041 1.00 87.31 272 ALA A C 1
ATOM 2133 O O . ALA A 1 272 ? -31.852 -2.342 38.768 1.00 87.31 272 ALA A O 1
ATOM 2134 N N . SER A 1 273 ? -29.655 -2.627 38.417 1.00 88.56 273 SER A N 1
ATOM 2135 C CA . SER A 1 273 ? -29.411 -3.253 39.720 1.00 88.56 273 SER A CA 1
ATOM 2136 C C . SER A 1 273 ? -29.636 -2.294 40.887 1.00 88.56 273 SER A C 1
ATOM 2138 O O . SER A 1 273 ? -30.161 -2.719 41.913 1.00 88.56 273 SER A O 1
ATOM 2140 N N . GLU A 1 274 ? -29.316 -1.009 40.721 1.00 89.19 274 GLU A N 1
ATOM 2141 C CA . GLU A 1 274 ? -29.530 0.023 41.735 1.00 89.19 274 GLU A CA 1
ATOM 2142 C C . GLU A 1 274 ? -31.027 0.237 41.984 1.00 89.19 274 GLU A C 1
ATOM 2144 O O . GLU A 1 274 ? -31.456 0.205 43.140 1.00 89.19 274 GLU A O 1
ATOM 2149 N N . TYR A 1 275 ? -31.840 0.339 40.925 1.00 85.19 275 TYR A N 1
ATOM 2150 C CA . TYR A 1 275 ? -33.304 0.414 41.041 1.00 85.19 275 TYR A CA 1
ATOM 2151 C C . TYR A 1 275 ? -33.909 -0.840 41.687 1.00 85.19 275 TYR A C 1
ATOM 2153 O O . TYR A 1 275 ? -34.843 -0.753 42.490 1.00 85.19 275 TYR A O 1
ATOM 2161 N N . LYS A 1 276 ? -33.336 -2.015 41.402 1.00 83.44 276 LYS A N 1
ATOM 2162 C CA . LYS A 1 276 ? -33.736 -3.291 42.015 1.00 83.44 276 LYS A CA 1
ATOM 2163 C C . LYS A 1 276 ? -33.224 -3.456 43.451 1.00 83.44 276 LY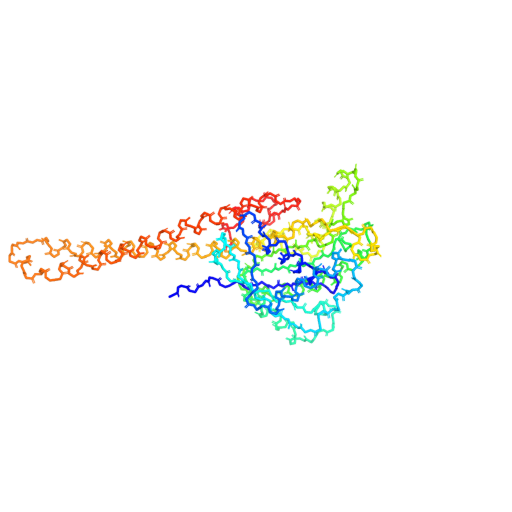S A C 1
ATOM 2165 O O . LYS A 1 276 ? -33.777 -4.258 44.208 1.00 83.44 276 LYS A O 1
ATOM 2170 N N . SER A 1 277 ? -32.206 -2.699 43.856 1.00 81.06 277 SER A N 1
ATOM 2171 C CA . SER A 1 277 ? -31.630 -2.732 45.200 1.00 81.06 277 SER A CA 1
ATOM 2172 C C . SER A 1 277 ? -32.388 -1.785 46.143 1.00 81.06 277 SER A C 1
ATOM 2174 O O . SER A 1 277 ? -32.189 -0.574 46.195 1.00 81.06 277 SER A O 1
ATOM 2176 N N . GLY A 1 278 ? -33.333 -2.339 46.901 1.00 73.69 278 GLY A N 1
ATOM 2177 C CA . GLY A 1 278 ? -34.121 -1.572 47.865 1.00 73.69 278 GLY A CA 1
ATOM 2178 C C . GLY A 1 278 ? -35.261 -2.368 48.491 1.00 73.69 278 GLY A C 1
ATOM 2179 O O . GLY A 1 278 ? -35.497 -3.534 48.158 1.00 73.69 278 GLY A O 1
ATOM 2180 N N . ASN A 1 279 ? -35.991 -1.733 49.406 1.00 82.50 279 ASN A N 1
ATOM 2181 C CA . ASN A 1 279 ? -37.187 -2.320 50.016 1.00 82.50 279 ASN A CA 1
ATOM 2182 C C . ASN A 1 279 ? -38.319 -2.460 48.978 1.00 82.50 279 ASN A C 1
ATOM 2184 O O . ASN A 1 279 ? -38.298 -1.801 47.938 1.00 82.50 279 ASN A O 1
ATOM 2188 N N . ALA A 1 280 ? -39.314 -3.307 49.260 1.00 79.81 280 ALA A N 1
ATOM 2189 C CA . ALA A 1 280 ? -40.365 -3.682 48.304 1.00 79.81 280 ALA A CA 1
ATOM 2190 C C . ALA A 1 280 ? -41.101 -2.480 47.678 1.00 79.81 280 ALA A C 1
ATOM 2192 O O . ALA A 1 280 ? -41.321 -2.459 46.473 1.00 79.81 280 ALA A O 1
ATOM 2193 N N . VAL A 1 281 ? -41.390 -1.447 48.477 1.00 79.94 281 VAL A N 1
ATOM 2194 C CA . VAL A 1 281 ? -42.032 -0.204 48.015 1.00 79.94 281 VAL A CA 1
ATOM 2195 C C . VAL A 1 281 ? -41.176 0.525 46.975 1.00 79.94 281 VAL A C 1
ATOM 2197 O O . VAL A 1 281 ? -41.693 0.971 45.959 1.00 79.94 281 VAL A O 1
ATOM 2200 N N . ARG A 1 282 ? -39.857 0.597 47.190 1.00 76.19 282 ARG A N 1
ATOM 2201 C CA . ARG A 1 282 ? -38.917 1.258 46.273 1.00 76.19 282 ARG A CA 1
ATOM 2202 C C . ARG A 1 282 ? -38.774 0.482 44.963 1.00 76.19 282 ARG A C 1
ATOM 2204 O O . ARG A 1 282 ? -38.788 1.085 43.902 1.00 76.19 282 ARG A O 1
ATOM 2211 N N . ARG A 1 283 ? -38.692 -0.850 45.037 1.00 80.44 283 ARG A N 1
ATOM 2212 C CA . ARG A 1 283 ? -38.655 -1.720 43.849 1.00 80.44 283 ARG A CA 1
ATOM 2213 C C . ARG A 1 283 ? -39.917 -1.610 43.000 1.00 80.44 283 ARG A C 1
ATOM 2215 O O . ARG A 1 283 ? -39.820 -1.632 41.783 1.00 80.44 283 ARG A O 1
ATOM 2222 N N . TRP A 1 284 ? -41.079 -1.507 43.641 1.00 82.25 284 TRP A N 1
ATOM 2223 C CA . TRP A 1 284 ? -42.343 -1.311 42.938 1.00 82.25 284 TRP A CA 1
ATOM 2224 C C . TRP A 1 284 ? -42.385 0.053 42.236 1.00 82.25 284 TRP A C 1
ATOM 2226 O O . TRP A 1 284 ? -42.702 0.109 41.051 1.00 82.25 284 TRP A O 1
ATOM 2236 N N . TRP A 1 285 ? -41.971 1.119 42.932 1.00 83.25 285 TRP A N 1
ATOM 2237 C CA . TRP A 1 285 ? -41.965 2.485 42.393 1.00 83.25 285 TRP A CA 1
ATOM 2238 C C . TRP A 1 285 ? -41.019 2.700 41.207 1.00 83.25 285 TRP A C 1
ATOM 2240 O O . TRP A 1 285 ? -41.322 3.540 40.375 1.00 83.25 285 TRP A O 1
ATOM 2250 N N . TYR A 1 286 ? -39.899 1.968 41.147 1.00 86.62 286 TYR A N 1
ATOM 2251 C CA . TYR A 1 286 ? -38.885 2.091 40.087 1.00 86.62 286 TYR A CA 1
ATOM 2252 C C . TYR A 1 286 ? -38.851 0.890 39.125 1.00 86.62 286 TYR A C 1
ATOM 2254 O O . TYR A 1 286 ? -37.809 0.568 38.545 1.00 86.62 286 TYR A O 1
ATOM 2262 N N . SER A 1 287 ? -39.952 0.144 39.030 1.00 84.06 287 SER A N 1
ATOM 2263 C CA . SER A 1 287 ? -40.008 -1.082 38.225 1.00 84.06 287 SER A CA 1
ATOM 2264 C C . SER A 1 287 ? -39.879 -0.797 36.724 1.00 84.06 287 SER A C 1
ATOM 2266 O O . SER A 1 287 ? -39.103 -1.475 36.051 1.00 84.06 287 SER A O 1
ATOM 2268 N N . GLU A 1 288 ? -40.539 0.250 36.224 1.00 87.12 288 GLU A N 1
ATOM 2269 C CA . GLU A 1 288 ? -40.456 0.668 34.818 1.00 87.12 288 GLU A CA 1
ATOM 2270 C C . GLU A 1 288 ? -39.052 1.173 34.446 1.00 87.12 288 GLU A C 1
ATOM 2272 O O . GLU A 1 288 ? -38.519 0.822 33.391 1.00 87.12 288 GLU A O 1
ATOM 2277 N N . GLU A 1 289 ? -38.397 1.946 35.317 1.00 89.50 289 GLU A N 1
ATOM 2278 C CA . GLU A 1 289 ? -37.037 2.439 35.083 1.00 89.50 289 GLU A CA 1
ATOM 2279 C C . GLU A 1 289 ? -36.004 1.310 35.114 1.00 89.50 289 GLU A C 1
ATOM 2281 O O . GLU A 1 289 ? -35.064 1.307 34.314 1.00 89.50 289 GLU A O 1
ATOM 2286 N N . ALA A 1 290 ? -36.185 0.323 35.998 1.00 84.31 290 ALA A N 1
ATOM 2287 C CA . ALA A 1 290 ? -35.336 -0.862 36.042 1.00 84.31 290 ALA A CA 1
ATOM 2288 C C . ALA A 1 290 ? -35.466 -1.708 34.765 1.00 84.31 290 ALA A C 1
ATOM 2290 O O . ALA A 1 290 ? -34.452 -2.158 34.227 1.00 84.31 290 ALA A O 1
ATOM 2291 N N . GLU A 1 291 ? -36.689 -1.910 34.268 1.00 89.44 291 GLU A N 1
ATOM 2292 C CA . GLU A 1 291 ? -36.943 -2.628 33.013 1.00 89.44 291 GLU A CA 1
ATOM 2293 C C . GLU A 1 291 ? -36.405 -1.867 31.799 1.00 89.44 291 GLU A C 1
ATOM 2295 O O . GLU A 1 291 ? -35.776 -2.463 30.924 1.00 89.44 291 GLU A O 1
ATOM 2300 N N . SER A 1 292 ? -36.576 -0.545 31.765 1.00 90.56 292 SER A N 1
ATOM 2301 C CA . SER A 1 292 ? -36.016 0.319 30.722 1.00 90.56 292 SER A CA 1
ATOM 2302 C C . SER A 1 292 ? -34.484 0.253 30.681 1.00 90.56 292 SER A C 1
ATOM 2304 O O . SER A 1 292 ? -33.887 0.078 29.613 1.00 90.56 292 SER A O 1
ATOM 2306 N N . ALA A 1 293 ? -33.829 0.303 31.845 1.00 87.12 293 ALA A N 1
ATOM 2307 C CA . ALA A 1 293 ? -32.379 0.167 31.953 1.00 87.12 293 ALA A CA 1
ATOM 2308 C C . ALA A 1 293 ? -31.884 -1.229 31.520 1.00 87.12 293 ALA A C 1
ATOM 2310 O O . ALA A 1 293 ? -30.879 -1.330 30.812 1.00 87.12 293 ALA A O 1
ATOM 2311 N N . ASP A 1 294 ? -32.603 -2.301 31.867 1.00 89.62 294 ASP A N 1
ATOM 2312 C CA . ASP A 1 294 ? -32.293 -3.657 31.396 1.00 89.62 294 ASP A CA 1
ATOM 2313 C C . ASP A 1 294 ? -32.487 -3.815 29.881 1.00 89.62 294 ASP A C 1
ATOM 2315 O O . ASP A 1 294 ? -31.650 -4.424 29.209 1.00 89.62 294 ASP A O 1
ATOM 2319 N N . MET A 1 295 ? -33.563 -3.256 29.317 1.00 91.56 295 MET A N 1
ATOM 2320 C CA . MET A 1 295 ? -33.795 -3.255 27.870 1.00 91.56 295 MET A CA 1
ATOM 2321 C C . MET A 1 295 ? -32.668 -2.528 27.134 1.00 91.56 295 MET A C 1
ATOM 2323 O O . MET A 1 295 ? -32.121 -3.066 26.169 1.00 91.56 295 MET A O 1
ATOM 2327 N N . SER A 1 296 ? -32.260 -1.360 27.634 1.00 91.88 296 SER A N 1
ATOM 2328 C CA . SER A 1 296 ? -31.118 -0.608 27.107 1.00 91.88 296 SER A CA 1
ATOM 2329 C C . SER A 1 296 ? -29.816 -1.417 27.183 1.00 91.88 296 SER A C 1
ATOM 2331 O O . SER A 1 296 ? -29.086 -1.531 26.195 1.00 91.88 296 SER A O 1
ATOM 2333 N N . ALA A 1 297 ? -29.550 -2.080 28.314 1.00 90.31 297 ALA A N 1
ATOM 2334 C CA . ALA A 1 297 ? -28.387 -2.952 28.463 1.00 90.31 297 ALA A CA 1
ATOM 2335 C C . ALA A 1 297 ? -28.378 -4.112 27.453 1.00 90.31 297 ALA A C 1
ATOM 2337 O O . ALA A 1 297 ? -27.339 -4.410 26.855 1.00 90.31 297 ALA A O 1
ATOM 2338 N N . ASN A 1 298 ? -29.526 -4.761 27.251 1.00 92.25 298 ASN A N 1
ATOM 2339 C CA . ASN A 1 298 ? -29.671 -5.856 26.295 1.00 92.25 298 ASN A CA 1
ATOM 2340 C C . ASN A 1 298 ? -29.496 -5.373 24.852 1.00 92.25 298 ASN A C 1
ATOM 2342 O O . ASN A 1 298 ? -28.819 -6.036 24.065 1.00 92.25 298 ASN A O 1
ATOM 2346 N N . GLN A 1 299 ? -30.027 -4.196 24.515 1.00 93.31 299 GLN A N 1
ATOM 2347 C CA . GLN A 1 299 ? -29.833 -3.582 23.205 1.00 93.31 299 GLN A CA 1
ATOM 2348 C C . GLN A 1 299 ? -28.355 -3.258 22.949 1.00 93.31 299 GLN A C 1
ATOM 2350 O O . GLN A 1 299 ? -27.819 -3.616 21.898 1.00 93.31 299 GLN A O 1
ATOM 2355 N N . HIS A 1 300 ? -27.662 -2.651 23.919 1.00 93.12 300 HIS A N 1
ATOM 2356 C CA . HIS A 1 300 ? -26.228 -2.380 23.814 1.00 93.12 300 HIS A CA 1
ATOM 2357 C C . HIS A 1 300 ? -25.399 -3.663 23.661 1.00 93.12 300 HIS A C 1
ATOM 2359 O O . HIS A 1 300 ? -24.496 -3.690 22.826 1.00 93.12 300 HIS A O 1
ATOM 2365 N N . MET A 1 301 ? -25.722 -4.742 24.386 1.00 92.88 301 MET A N 1
ATOM 2366 C CA . MET A 1 301 ? -25.029 -6.030 24.222 1.00 92.88 301 MET A CA 1
ATOM 2367 C C . MET A 1 301 ? -25.320 -6.706 22.885 1.00 92.88 301 MET A C 1
ATOM 2369 O O . MET A 1 301 ? -24.408 -7.277 22.286 1.00 92.88 301 MET A O 1
ATOM 2373 N N . SER A 1 302 ? -26.558 -6.629 22.394 1.00 93.44 302 SER A N 1
ATOM 2374 C CA . SER A 1 302 ? -26.907 -7.127 21.062 1.00 93.44 302 SER A CA 1
ATOM 2375 C C . SER A 1 302 ? -26.079 -6.409 19.995 1.00 93.44 302 SER A C 1
ATOM 2377 O O . SER A 1 302 ? -25.425 -7.058 19.179 1.00 93.44 302 SER A O 1
ATOM 2379 N N . ASN A 1 303 ? -26.000 -5.078 20.061 1.00 92.81 303 ASN A N 1
ATOM 2380 C CA . ASN A 1 303 ? -25.169 -4.290 19.151 1.00 92.81 303 ASN A CA 1
ATOM 2381 C C . ASN A 1 303 ? -23.677 -4.641 19.292 1.00 92.81 303 ASN A C 1
ATOM 2383 O O . ASN A 1 303 ? -23.004 -4.851 18.284 1.00 92.81 303 ASN A O 1
ATOM 2387 N N . ALA A 1 304 ? -23.170 -4.789 20.522 1.00 93.00 304 ALA A N 1
ATOM 2388 C CA . ALA A 1 304 ? -21.780 -5.176 20.773 1.00 93.00 304 ALA A CA 1
ATOM 2389 C C . ALA A 1 304 ? -21.440 -6.547 20.167 1.00 93.00 304 ALA A C 1
ATOM 2391 O O . ALA A 1 304 ? -20.348 -6.726 19.636 1.00 93.00 304 ALA A O 1
ATOM 2392 N N . SER A 1 305 ? -22.372 -7.506 20.199 1.00 93.25 305 SER A N 1
ATOM 2393 C CA . SER A 1 305 ? -22.176 -8.828 19.590 1.00 93.25 305 SER A CA 1
ATOM 2394 C C . SER A 1 305 ? -22.052 -8.766 18.061 1.00 93.25 305 SER A C 1
ATOM 2396 O O . SER A 1 305 ? -21.214 -9.462 17.478 1.00 93.25 305 SER A O 1
ATOM 2398 N N . GLY A 1 306 ? -22.820 -7.876 17.420 1.00 92.38 306 GLY A N 1
ATOM 2399 C CA . GLY A 1 306 ? -22.713 -7.592 15.990 1.00 92.38 306 GLY A CA 1
ATOM 2400 C C . GLY A 1 306 ? -21.352 -6.995 15.637 1.00 92.38 306 GLY A C 1
ATOM 2401 O O . GLY A 1 306 ? -20.647 -7.535 14.785 1.00 92.38 306 GLY A O 1
ATOM 2402 N N . VAL A 1 307 ? -20.936 -5.950 16.363 1.00 92.81 307 VAL A N 1
ATOM 2403 C CA . VAL A 1 307 ? -19.625 -5.304 16.168 1.00 92.81 307 VAL A CA 1
ATOM 2404 C C . VAL A 1 307 ? -18.477 -6.286 16.412 1.00 92.81 307 VAL A C 1
ATOM 2406 O O . VAL A 1 307 ? -17.540 -6.326 15.621 1.00 92.81 307 VAL A O 1
ATOM 2409 N N . LYS A 1 308 ? -18.558 -7.129 17.450 1.00 94.12 308 LYS A N 1
ATOM 2410 C CA . LYS A 1 308 ? -17.545 -8.153 17.748 1.00 94.12 308 LYS A CA 1
ATOM 2411 C C . LYS A 1 308 ? -17.373 -9.147 16.599 1.00 94.12 308 LYS A C 1
ATOM 2413 O O . LYS A 1 308 ? -16.250 -9.432 16.202 1.00 94.12 308 LYS A O 1
ATOM 2418 N N . SER A 1 309 ? -18.480 -9.629 16.036 1.00 92.56 309 SER A N 1
ATOM 2419 C CA . SER A 1 309 ? -18.452 -10.576 14.914 1.00 92.56 309 SER A CA 1
ATOM 2420 C C . SER A 1 309 ? -17.834 -9.959 13.654 1.00 92.56 309 SER A C 1
ATOM 2422 O O . SER A 1 309 ? -17.155 -10.643 12.890 1.00 92.56 309 SER A O 1
ATOM 2424 N N . GLU A 1 310 ? -18.072 -8.668 13.404 1.00 90.56 310 GLU A N 1
ATOM 2425 C CA . GLU A 1 310 ? -17.407 -7.939 12.319 1.00 90.56 310 GLU A CA 1
ATOM 2426 C C . GLU A 1 310 ? -15.920 -7.715 12.602 1.00 90.56 310 GLU A C 1
ATOM 2428 O O . GLU A 1 310 ? -15.101 -7.883 11.701 1.00 90.56 310 GLU A O 1
ATOM 2433 N N . LEU A 1 311 ? -15.570 -7.371 13.842 1.00 92.19 311 LEU A N 1
ATOM 2434 C CA . LEU A 1 311 ? -14.196 -7.146 14.274 1.00 92.19 311 LEU A CA 1
ATOM 2435 C C . LEU A 1 311 ? -13.335 -8.401 14.086 1.00 92.19 311 LEU A C 1
ATOM 2437 O O . LEU A 1 311 ? -12.298 -8.318 13.436 1.00 92.19 311 LEU A O 1
ATOM 2441 N N . GLU A 1 312 ? -13.797 -9.559 14.565 1.00 93.69 312 GLU A N 1
ATOM 2442 C CA . GLU A 1 312 ? -13.096 -10.846 14.413 1.00 93.69 312 GLU A CA 1
ATOM 2443 C C . GLU A 1 312 ? -12.839 -11.183 12.934 1.00 93.69 312 GLU A C 1
ATOM 2445 O O . GLU A 1 312 ? -11.779 -11.691 12.565 1.00 93.69 312 GLU A O 1
ATOM 2450 N N . ARG A 1 313 ? -13.790 -10.846 12.053 1.00 90.88 313 ARG A N 1
ATOM 2451 C CA . ARG A 1 313 ? -13.627 -11.020 10.603 1.00 90.88 313 ARG A CA 1
ATOM 2452 C C . ARG A 1 313 ? -12.587 -10.066 10.029 1.00 90.88 313 ARG A C 1
ATOM 2454 O O . ARG A 1 313 ? -11.733 -10.511 9.270 1.00 90.88 313 ARG A O 1
ATOM 2461 N N . CYS A 1 314 ? -12.648 -8.779 10.372 1.00 91.44 314 CYS A N 1
ATOM 2462 C CA . CYS A 1 314 ? -11.662 -7.799 9.917 1.00 91.44 314 CYS A CA 1
ATOM 2463 C C . CYS A 1 314 ? -10.250 -8.169 10.386 1.00 91.44 314 CYS A C 1
ATOM 2465 O O . CYS A 1 314 ? -9.313 -8.061 9.604 1.00 91.44 314 CYS A O 1
ATOM 2467 N N . GLU A 1 315 ? -10.096 -8.646 11.623 1.00 93.62 315 GLU A N 1
ATOM 2468 C CA . GLU A 1 315 ? -8.815 -9.124 12.151 1.00 93.62 315 GLU A CA 1
ATOM 2469 C C . GLU A 1 315 ? -8.303 -10.349 11.386 1.00 93.62 315 GLU A C 1
ATOM 2471 O O . GLU A 1 315 ? -7.129 -10.392 11.022 1.00 93.62 315 GLU A O 1
ATOM 2476 N N . SER A 1 316 ? -9.176 -11.308 11.062 1.00 93.56 316 SER A N 1
ATOM 2477 C CA . SER A 1 316 ? -8.812 -12.450 10.215 1.00 93.56 316 SER A CA 1
ATOM 2478 C C . SER A 1 316 ? -8.347 -12.011 8.821 1.00 93.56 316 SER A C 1
ATOM 2480 O O . SER A 1 316 ? -7.312 -12.478 8.345 1.00 93.56 316 SER A O 1
ATOM 2482 N N . ASP A 1 317 ? -9.091 -11.109 8.172 1.00 92.62 317 ASP A N 1
ATOM 2483 C CA . ASP A 1 317 ? -8.743 -10.570 6.851 1.00 92.62 317 ASP A CA 1
ATOM 2484 C C . ASP A 1 317 ? -7.399 -9.808 6.920 1.00 92.62 317 ASP A C 1
ATOM 2486 O O . ASP A 1 317 ? -6.540 -9.961 6.052 1.00 92.62 317 ASP A O 1
ATOM 2490 N N . TYR A 1 318 ? -7.170 -9.044 7.993 1.00 93.12 318 TYR A N 1
ATOM 2491 C CA . TYR A 1 318 ? -5.921 -8.324 8.249 1.00 93.12 318 TYR A CA 1
ATOM 2492 C C . TYR A 1 318 ? -4.728 -9.266 8.419 1.00 93.12 318 TYR A C 1
ATOM 2494 O O . TYR A 1 318 ? -3.704 -9.074 7.767 1.00 93.12 318 TYR A O 1
ATOM 2502 N N . HIS A 1 319 ? -4.854 -10.313 9.235 1.00 93.50 319 HIS A N 1
ATOM 2503 C CA . HIS A 1 319 ? -3.779 -11.286 9.426 1.00 93.50 319 HIS A CA 1
ATOM 2504 C C . HIS A 1 319 ? -3.390 -11.988 8.121 1.00 93.50 319 HIS A C 1
ATOM 2506 O O . HIS A 1 319 ? -2.203 -12.191 7.870 1.00 93.50 319 HIS A O 1
ATOM 2512 N N . LEU A 1 320 ? -4.364 -12.294 7.259 1.00 92.75 320 LEU A N 1
ATOM 2513 C CA . LEU A 1 320 ? -4.097 -12.893 5.953 1.00 92.75 320 LEU A CA 1
ATOM 2514 C C . LEU A 1 320 ? -3.358 -11.932 5.004 1.00 92.75 320 LEU A C 1
ATOM 2516 O O . LEU A 1 320 ? -2.459 -12.358 4.276 1.00 92.75 320 LEU A O 1
ATOM 2520 N N . LEU A 1 321 ? -3.697 -10.635 5.022 1.00 91.94 321 LEU A N 1
ATOM 2521 C CA . LEU A 1 321 ? -2.962 -9.613 4.263 1.00 91.94 321 LEU A CA 1
ATOM 2522 C C . LEU A 1 321 ? -1.505 -9.524 4.717 1.00 91.94 321 LEU A C 1
ATOM 2524 O O . LEU A 1 321 ? -0.598 -9.527 3.887 1.00 91.94 321 LEU A O 1
ATOM 2528 N N . VAL A 1 322 ? -1.286 -9.472 6.029 1.00 92.69 322 VAL A N 1
ATOM 2529 C CA . VAL A 1 322 ? 0.046 -9.360 6.628 1.00 92.69 322 VAL A CA 1
ATOM 2530 C C . VAL A 1 322 ? 0.905 -10.593 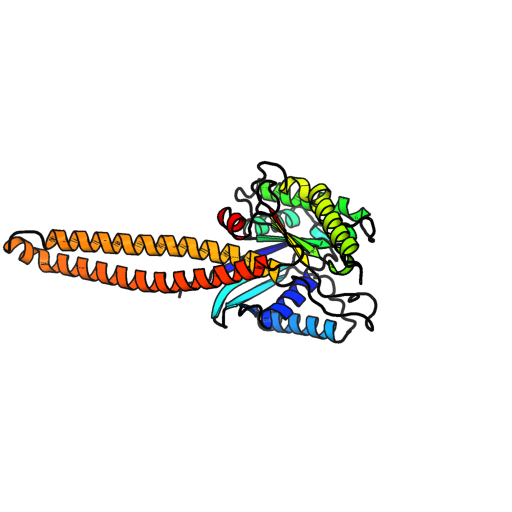6.322 1.00 92.69 322 VAL A C 1
ATOM 2532 O O . VAL A 1 322 ? 2.052 -10.447 5.899 1.00 92.69 322 VAL A O 1
ATOM 2535 N N . ASP A 1 323 ? 0.343 -11.799 6.434 1.00 92.19 323 ASP A N 1
ATOM 2536 C CA . ASP A 1 323 ? 1.019 -13.047 6.049 1.00 92.19 323 ASP A CA 1
ATOM 2537 C C . ASP A 1 323 ? 1.349 -13.098 4.548 1.00 92.19 323 ASP A C 1
ATOM 2539 O O . ASP A 1 323 ? 2.384 -13.620 4.140 1.00 92.19 323 ASP A O 1
ATOM 2543 N N . THR A 1 324 ? 0.498 -12.521 3.698 1.00 90.62 324 THR A N 1
ATOM 2544 C CA . THR A 1 324 ? 0.792 -12.425 2.262 1.00 90.62 324 THR A CA 1
ATOM 2545 C C . THR A 1 324 ? 1.939 -11.445 1.995 1.00 90.62 324 THR A C 1
ATOM 2547 O O . THR A 1 324 ? 2.823 -11.732 1.188 1.00 90.62 324 THR A O 1
ATOM 2550 N N . LEU A 1 325 ? 1.961 -10.304 2.690 1.00 92.06 325 LEU A N 1
ATOM 2551 C CA . LEU A 1 325 ? 3.010 -9.288 2.563 1.00 92.06 325 LEU A CA 1
ATOM 2552 C C . LEU A 1 325 ? 4.384 -9.796 3.006 1.00 92.06 325 LEU A C 1
ATOM 2554 O O . LEU A 1 325 ? 5.382 -9.502 2.347 1.00 92.06 325 LEU A O 1
ATOM 2558 N N . SER A 1 326 ? 4.444 -10.585 4.081 1.00 89.50 326 SER A N 1
ATOM 2559 C CA . SER A 1 326 ? 5.702 -11.133 4.607 1.00 89.50 326 SER A CA 1
ATOM 2560 C C . SER A 1 326 ? 6.380 -12.128 3.654 1.00 89.50 326 SER A C 1
ATOM 2562 O O . SER A 1 326 ? 7.584 -12.358 3.754 1.00 89.50 326 SER A O 1
ATOM 2564 N N . LYS A 1 327 ? 5.634 -12.678 2.686 1.00 89.12 327 LYS A N 1
ATOM 2565 C CA . LYS A 1 327 ? 6.128 -13.605 1.652 1.00 89.12 327 LYS A CA 1
ATOM 2566 C C . LYS A 1 327 ? 6.682 -12.898 0.408 1.00 89.12 327 LYS A C 1
ATOM 2568 O O . LYS A 1 327 ? 7.096 -13.569 -0.540 1.00 89.12 327 LYS A O 1
ATOM 2573 N N . GLY A 1 328 ? 6.680 -11.564 0.385 1.00 87.81 328 GLY A N 1
ATOM 2574 C CA . GLY A 1 328 ? 7.199 -10.775 -0.728 1.00 87.81 328 GLY A CA 1
ATOM 2575 C C . GLY A 1 328 ? 8.690 -10.999 -0.976 1.00 87.81 328 GLY A C 1
ATOM 2576 O O . GLY A 1 328 ? 9.501 -10.986 -0.051 1.00 87.81 328 GLY A O 1
ATOM 2577 N N . ARG A 1 329 ? 9.081 -11.183 -2.242 1.00 87.06 329 ARG A N 1
ATOM 2578 C CA . ARG A 1 329 ? 10.494 -11.392 -2.604 1.00 87.06 329 ARG A CA 1
ATOM 2579 C C . ARG A 1 329 ? 11.237 -10.062 -2.620 1.00 87.06 329 ARG A C 1
ATOM 2581 O O . ARG A 1 329 ? 10.737 -9.113 -3.222 1.00 87.06 329 ARG A O 1
ATOM 2588 N N . ASN A 1 330 ? 12.431 -10.007 -2.023 1.00 89.00 330 ASN A N 1
ATOM 2589 C CA . ASN A 1 330 ? 13.279 -8.803 -1.975 1.00 89.00 330 ASN A CA 1
ATOM 2590 C C . ASN A 1 330 ? 12.505 -7.556 -1.503 1.00 89.00 330 ASN A C 1
ATOM 2592 O O . ASN A 1 330 ? 12.664 -6.463 -2.041 1.00 89.00 330 ASN A O 1
ATOM 2596 N N . CYS A 1 331 ? 11.599 -7.758 -0.548 1.00 93.56 331 CYS A N 1
ATOM 2597 C CA . CYS A 1 331 ? 10.754 -6.734 0.046 1.00 93.56 331 CYS A CA 1
ATOM 2598 C C . CYS A 1 331 ? 11.323 -6.346 1.409 1.00 93.56 331 CYS A C 1
ATOM 2600 O O . CYS A 1 331 ? 11.774 -7.212 2.157 1.00 93.56 331 CYS A O 1
ATOM 2602 N N . TYR A 1 332 ? 11.296 -5.056 1.732 1.00 94.44 332 TYR A N 1
ATOM 2603 C CA . TYR A 1 332 ? 11.940 -4.545 2.939 1.00 94.44 332 TYR A CA 1
ATOM 2604 C C . TYR A 1 332 ? 11.062 -3.500 3.622 1.00 94.44 332 TYR A C 1
ATOM 2606 O O . TYR A 1 332 ? 10.519 -2.610 2.969 1.00 94.44 332 TYR A O 1
ATOM 2614 N N . PHE A 1 333 ? 10.961 -3.590 4.943 1.00 94.62 333 PHE A N 1
ATOM 2615 C CA . PHE A 1 333 ? 10.178 -2.685 5.777 1.00 94.62 333 PHE A CA 1
ATOM 2616 C C . PHE A 1 333 ? 11.115 -1.878 6.673 1.00 94.62 333 PHE A C 1
ATOM 2618 O O . PHE A 1 333 ? 12.041 -2.434 7.271 1.00 94.62 333 PHE A O 1
ATOM 2625 N N . TYR A 1 334 ? 10.869 -0.575 6.754 1.00 93.69 334 TYR A N 1
ATOM 2626 C CA . TYR A 1 334 ? 11.685 0.371 7.502 1.00 93.69 334 TYR A CA 1
ATOM 2627 C C . TYR A 1 334 ? 10.805 1.295 8.336 1.00 93.69 334 TYR A C 1
ATOM 2629 O O . TYR A 1 334 ? 9.764 1.770 7.880 1.00 93.69 334 TYR A O 1
ATOM 2637 N N . TYR A 1 335 ? 11.271 1.587 9.544 1.00 90.88 335 TYR A N 1
ATOM 2638 C CA . TYR A 1 335 ? 10.743 2.653 10.386 1.00 90.88 335 TYR A CA 1
ATOM 2639 C C . TYR A 1 335 ? 11.908 3.274 11.143 1.00 90.88 335 TYR A C 1
ATOM 2641 O O . TYR A 1 335 ? 12.687 2.542 11.754 1.00 90.88 335 TYR A O 1
ATOM 2649 N N . ASN A 1 336 ? 12.017 4.603 11.112 1.00 83.31 336 ASN A N 1
ATOM 2650 C CA . ASN A 1 336 ? 13.024 5.345 11.869 1.00 83.31 336 ASN A CA 1
ATOM 2651 C C . ASN A 1 336 ? 14.444 4.754 11.702 1.00 83.31 336 ASN A C 1
ATOM 2653 O O . ASN A 1 336 ? 15.002 4.221 12.659 1.00 83.31 336 ASN A O 1
ATOM 2657 N N . SER A 1 337 ? 14.944 4.736 10.457 1.00 76.56 337 SER A N 1
ATOM 2658 C CA . S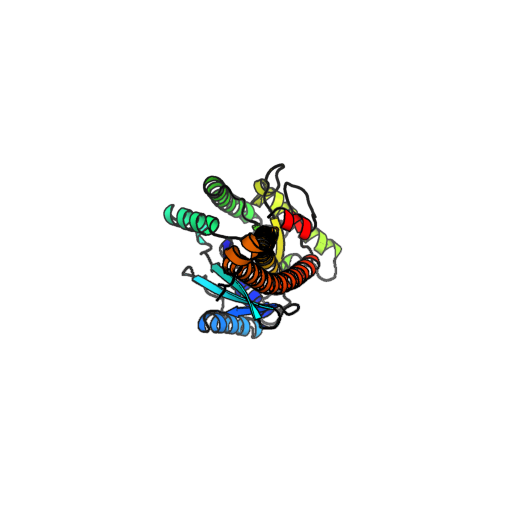ER A 1 337 ? 16.230 4.147 10.014 1.00 76.56 337 SER A CA 1
ATOM 2659 C C . SER A 1 337 ? 16.452 2.648 10.287 1.00 76.56 337 SER A C 1
ATOM 2661 O O . SER A 1 337 ? 17.380 2.047 9.742 1.00 76.56 337 SER A O 1
ATOM 2663 N N . THR A 1 338 ? 15.586 2.002 11.071 1.00 82.50 338 THR A N 1
ATOM 2664 C CA . THR A 1 338 ? 15.716 0.591 11.430 1.00 82.50 338 THR A CA 1
ATOM 2665 C C . THR A 1 338 ? 15.289 -0.273 10.255 1.00 82.50 338 THR A C 1
ATOM 2667 O O . THR A 1 338 ? 14.136 -0.247 9.821 1.00 82.50 338 THR A O 1
ATOM 2670 N N . GLN A 1 339 ? 16.240 -1.045 9.736 1.00 79.44 339 GLN A N 1
ATOM 2671 C CA . GLN A 1 339 ? 16.029 -1.946 8.614 1.00 79.44 339 GLN A CA 1
ATOM 2672 C C . GLN A 1 339 ? 15.369 -3.262 9.050 1.00 79.44 339 GLN A C 1
ATOM 2674 O O . GLN A 1 339 ? 15.703 -3.816 10.095 1.00 79.44 339 GLN A O 1
ATOM 2679 N N . ASN A 1 340 ? 14.513 -3.808 8.179 1.00 78.75 340 ASN A N 1
ATOM 2680 C CA . ASN A 1 340 ? 13.941 -5.155 8.278 1.00 78.75 340 ASN A CA 1
ATOM 2681 C C . ASN A 1 340 ? 13.122 -5.393 9.550 1.00 78.75 340 ASN A C 1
ATOM 2683 O O . ASN A 1 340 ? 13.143 -6.491 10.112 1.00 78.75 340 ASN A O 1
ATOM 2687 N N . ILE A 1 341 ? 12.376 -4.385 9.998 1.00 89.62 341 ILE A N 1
ATOM 2688 C CA . ILE A 1 341 ? 11.341 -4.640 11.000 1.00 89.62 341 ILE A CA 1
ATOM 2689 C C . ILE A 1 341 ? 10.253 -5.533 10.394 1.00 89.62 341 ILE A C 1
ATOM 2691 O O . ILE A 1 341 ? 10.063 -5.556 9.176 1.00 89.62 341 ILE A O 1
ATOM 2695 N N . SER A 1 342 ? 9.532 -6.290 11.222 1.00 88.56 342 SER A N 1
ATOM 2696 C CA . SER A 1 342 ? 8.410 -7.069 10.697 1.00 88.56 342 SER A CA 1
ATOM 2697 C C . SER A 1 342 ? 7.300 -6.133 10.213 1.00 88.56 342 SER A C 1
ATOM 2699 O O . SER A 1 342 ? 7.143 -5.016 10.714 1.00 88.56 342 SER A O 1
ATOM 2701 N N . ILE A 1 343 ? 6.507 -6.597 9.248 1.00 87.81 343 ILE A N 1
ATOM 2702 C CA . ILE A 1 343 ? 5.345 -5.852 8.758 1.00 87.81 343 ILE A CA 1
ATOM 2703 C C . ILE A 1 343 ? 4.352 -5.562 9.898 1.00 87.81 343 ILE A C 1
ATOM 2705 O O . ILE A 1 343 ? 3.798 -4.470 9.958 1.00 87.81 343 ILE A O 1
ATOM 2709 N N . GLU A 1 344 ? 4.171 -6.479 10.852 1.00 86.94 344 GLU A N 1
ATOM 2710 C CA . GLU A 1 344 ? 3.335 -6.255 12.036 1.00 86.94 344 GLU A CA 1
ATOM 2711 C C . GLU A 1 344 ? 3.865 -5.119 12.904 1.00 86.94 344 GLU A C 1
ATOM 2713 O O . GLU A 1 344 ? 3.076 -4.310 13.389 1.00 86.94 344 GLU A O 1
ATOM 2718 N N . GLU A 1 345 ? 5.181 -5.066 13.125 1.00 87.81 345 GLU A N 1
ATOM 2719 C CA . GLU A 1 345 ? 5.783 -3.998 13.919 1.00 87.81 345 GLU A CA 1
ATOM 2720 C C . GLU A 1 345 ? 5.670 -2.658 13.195 1.00 87.81 345 GLU A C 1
ATOM 2722 O O . GLU A 1 345 ? 5.304 -1.673 13.828 1.00 87.81 345 GLU A O 1
ATOM 2727 N N . LEU A 1 346 ? 5.873 -2.623 11.874 1.00 87.69 346 LEU A N 1
ATOM 2728 C CA . LEU A 1 346 ? 5.654 -1.420 11.070 1.00 87.69 346 LEU A CA 1
ATOM 2729 C C . LEU A 1 346 ? 4.201 -0.933 11.185 1.00 87.69 346 LEU A C 1
ATOM 2731 O O . LEU A 1 346 ? 3.964 0.225 11.511 1.00 87.69 346 LEU A O 1
ATOM 2735 N N . LEU A 1 347 ? 3.225 -1.822 10.984 1.00 86.94 347 LEU A N 1
ATOM 2736 C CA . LEU A 1 347 ? 1.796 -1.488 11.018 1.00 86.94 347 LEU A CA 1
ATOM 2737 C C . LEU A 1 347 ? 1.270 -1.130 12.417 1.00 86.94 347 LEU A C 1
ATOM 2739 O O . LEU A 1 347 ? 0.186 -0.569 12.526 1.00 86.94 347 LEU A O 1
ATOM 2743 N N . ARG A 1 348 ? 2.001 -1.434 13.497 1.00 86.31 348 ARG A N 1
ATOM 2744 C CA . ARG A 1 348 ? 1.689 -0.915 14.844 1.00 86.31 348 ARG A CA 1
ATOM 2745 C C . ARG A 1 348 ? 2.091 0.547 15.029 1.00 86.31 348 ARG A C 1
ATOM 2747 O O . ARG A 1 348 ? 1.603 1.178 15.962 1.00 86.31 348 ARG A O 1
ATOM 2754 N N . ARG A 1 349 ? 3.017 1.049 14.207 1.00 83.75 349 ARG A N 1
ATOM 2755 C CA . ARG A 1 349 ? 3.540 2.425 14.263 1.00 83.75 349 ARG A CA 1
ATOM 2756 C C . ARG A 1 349 ? 2.780 3.386 13.343 1.00 83.75 349 ARG A C 1
ATOM 2758 O O . ARG A 1 349 ? 2.956 4.594 13.477 1.00 83.75 349 ARG A O 1
ATOM 2765 N N . VAL A 1 350 ? 1.974 2.847 12.425 1.00 80.94 350 VAL A N 1
ATOM 2766 C CA . VAL A 1 350 ? 1.080 3.564 11.494 1.00 80.94 350 VAL A CA 1
ATOM 2767 C C . VAL A 1 350 ? -0.304 3.727 12.107 1.00 80.94 350 VAL A C 1
ATOM 2769 O O . VAL A 1 350 ? -0.901 4.821 11.932 1.00 80.94 350 VAL A O 1
#

InterPro domains:
  IPR027417 P-loop containing nucleoside triphosphate hydrolase [SSF52540] (5-213)

Sequence (350 aa):
MSTLPDVKVGMIGVSGSGKTWFMTGMFATMCRGVHGFTLNSKKFQQGLRLNSIWKAMVEGGEKRNNPTSKEEDWRFDCCHAYRAILGFTLKDYRGGLLVGDSDEDDIDSLVNYLCECSCIFLMIPANMLNRNLPDYEDVQFTALAITQILTEYAGKNHKKCPIVLMITKSDKLIVPGDPKSTERNFELAKRTLMEQVVEPLFVNNSDWPVFICPVSLGEELNGDVLNGRIDPINIHLPMLYAMSIALKQAIDIKKDEYNRLVNSASNAKRVASEYKSGNAVRRWWYSEEAESADMSANQHMSNASGVKSELERCESDYHLLVDTLSKGRNCYFYYNSTQNISIEELLRRV

Organism: Heliomicrobium gestii (NCBI:txid2699)

Radius of gyration: 24.92 Å; chains: 1; bounding box: 68×45×81 Å

pLDDT: mean 86.2, std 11.19, range [30.22, 97.38]

Secondary structure (DSSP, 8-state):
-PPPPEEEEEEE--TTS-HHHHHHHHHHHHHT-BTTEEEEESSHHHHHHHHHHHHHHHTT---------S-EEEEEEEEETTEEEEEEEEEE--GGGGTT---HHHHHHHHHHHHT-SEEEEEEEHHHH-TTSTTGGGHHHHHHHHHHHHHHHHHH-SS---EEEEEESGGGG--TT-HHHHHHHHHHHHHHIIIIISGGGTSTT---EEEEEEEEEEESTTT-TTT-EEEEESTTHHHHHHHHHHHHHHHHHHHHHHHHHHHHHHHHHHHHHHHHSS-HHHHHHTHHHHHHHHHHHHHHHHHHHHHHHHHHHHHHHHHHHHHHHHT-TT-EEEETTEET--HHHHHHH-

Foldseek 3Di:
DPDAAEAEEEEAEAPVLCPLVLVLLLQVVQCVHDLQKHKAWPDPVLSVVSVVVVVCLVQLHPDDPDQPPDWDWTKIFIDGNPHGRHIYIYIDDGNVLLVPPDDPVSLVVSLVSVLRGLEYEYGDELQCQAPVHPVVVCLQSQQVSLCVSVVVSVVVHVDAHAYEHEHEPLVVLDDPPDVPSSVVSLVSSVCSCCPRRPVCCQAAPSQHKYKYAYWYQFPPSPHDSVPTDGDIACSNQVVLLSVLLSLLVVLVVLVVLLVVLQVLLVVLQVQLVVQVPDDPVSVVVCVVVSVVSNVSSVVSVVVSVVSVVVSVVSVVVSVSSLVSNQPHDSMWIDGRNDTRDRSVVSSVSD